Protein AF-A0A0D6LVG0-F1 (afdb_monomer_lite)

Secondary structure (DSSP, 8-state):
---PPP--PPTT------------EEE-GGGGTS-PPTT----SEEEEETTEEEEE-GGGHHHHSS------EEEEEEE--S-HHHHHHHHHTT-TT-EEEEE---SSTTS-SEEEEETTTTEEEEEETTTTEEEEEEE-SHHHHHHHHHHHHHHHHHHHSPPPGGGSPPGGGSPPHHHHHHHHHHHHH-GGGEEE-SS-TTEEEEEETTEEEEEETTSS-EEES-HHHHHHHHHHHHHHHTT--

Structure (mmCIF, N/CA/C/O backbone):
data_AF-A0A0D6LVG0-F1
#
_entry.id   AF-A0A0D6LVG0-F1
#
loop_
_atom_site.group_PDB
_atom_site.id
_atom_site.type_symbol
_atom_site.label_atom_id
_atom_site.label_alt_id
_atom_site.label_comp_id
_atom_site.label_asym_id
_atom_site.label_entity_id
_atom_site.label_seq_id
_atom_site.pdbx_PDB_ins_code
_atom_site.Cartn_x
_atom_site.Cartn_y
_atom_site.Cartn_z
_atom_site.occupancy
_atom_site.B_iso_or_equiv
_atom_site.auth_seq_id
_atom_site.auth_comp_id
_atom_site.auth_asym_id
_atom_site.auth_atom_id
_atom_site.pdbx_PDB_model_num
ATOM 1 N N . MET A 1 1 ? -52.208 -6.533 29.708 1.00 42.16 1 MET A N 1
ATOM 2 C CA . MET A 1 1 ? -52.572 -7.651 30.603 1.00 42.16 1 MET A CA 1
ATOM 3 C C . MET A 1 1 ? -51.274 -8.224 31.156 1.00 42.16 1 MET A C 1
ATOM 5 O O . MET A 1 1 ? -50.481 -8.727 30.375 1.00 42.16 1 MET A O 1
ATOM 9 N N . LEU A 1 2 ? -50.978 -8.024 32.442 1.00 52.28 2 LEU A N 1
ATOM 10 C CA . LEU A 1 2 ? -49.781 -8.588 33.082 1.00 52.28 2 LEU A CA 1
ATOM 11 C C . LEU A 1 2 ? -50.086 -10.045 33.456 1.00 52.28 2 LEU A C 1
ATOM 13 O O . LEU A 1 2 ? -51.016 -10.292 34.217 1.00 52.28 2 LEU A O 1
ATOM 17 N N . CYS A 1 3 ? -49.349 -10.998 32.885 1.00 76.31 3 CYS A N 1
ATOM 18 C CA . CYS A 1 3 ? -49.489 -12.420 33.198 1.00 76.31 3 CYS A CA 1
ATOM 19 C C . CYS A 1 3 ? -48.575 -12.761 34.379 1.00 76.31 3 CYS A C 1
ATOM 21 O O . CYS A 1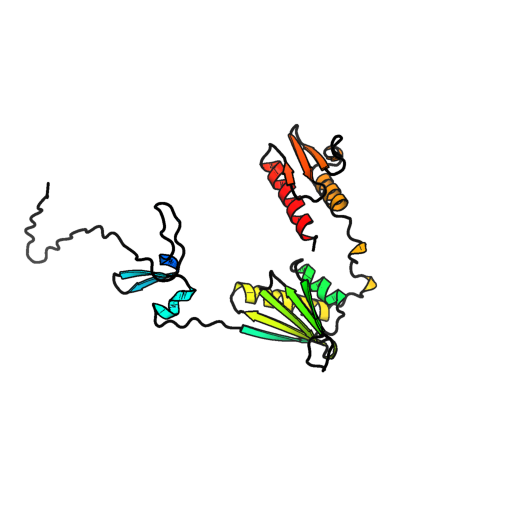 3 ? -47.354 -12.682 34.260 1.00 76.31 3 CYS A O 1
ATOM 23 N N . LEU A 1 4 ? -49.162 -13.115 35.520 1.00 86.56 4 LEU A N 1
ATOM 24 C CA . LEU A 1 4 ? -48.429 -13.541 36.709 1.00 86.56 4 LEU A CA 1
ATOM 25 C C . LEU A 1 4 ? -48.214 -15.063 36.647 1.00 86.56 4 LEU A C 1
ATOM 27 O O . LEU A 1 4 ? -49.183 -15.818 36.668 1.00 86.56 4 LEU A O 1
ATOM 31 N N . GLN A 1 5 ? -46.961 -15.519 36.571 1.00 85.69 5 GLN A N 1
ATOM 32 C CA . GLN A 1 5 ? -46.609 -16.942 36.675 1.00 85.69 5 GLN A CA 1
ATOM 33 C C . GLN A 1 5 ? -46.152 -17.267 38.101 1.00 85.69 5 GLN A C 1
ATOM 35 O O . GLN A 1 5 ? -45.140 -16.749 38.567 1.00 85.69 5 GLN A O 1
ATOM 40 N N . ILE A 1 6 ? -46.901 -18.129 38.794 1.00 89.81 6 ILE A N 1
ATOM 41 C CA . ILE A 1 6 ? -46.565 -18.630 40.134 1.00 89.81 6 ILE A CA 1
ATOM 42 C C . ILE A 1 6 ? -45.912 -20.011 39.987 1.00 89.81 6 ILE A C 1
ATOM 44 O O . ILE A 1 6 ? -46.474 -20.896 39.344 1.00 89.81 6 ILE A O 1
ATOM 48 N N . HIS A 1 7 ? -44.745 -20.206 40.605 1.00 89.25 7 HIS A N 1
ATOM 49 C CA . HIS A 1 7 ? -44.026 -21.484 40.647 1.00 89.25 7 HIS A CA 1
ATOM 50 C C . HIS A 1 7 ? -43.931 -21.992 42.096 1.00 89.25 7 HIS A C 1
ATOM 52 O O . HIS A 1 7 ? -43.619 -21.209 42.988 1.00 89.25 7 HIS A O 1
ATOM 58 N N . ASN A 1 8 ? -44.157 -23.292 42.328 1.00 91.44 8 ASN A N 1
ATOM 59 C CA . ASN A 1 8 ? -44.000 -23.945 43.640 1.00 91.44 8 ASN A CA 1
ATOM 60 C C . ASN A 1 8 ? -43.017 -25.136 43.551 1.00 91.44 8 ASN A C 1
ATOM 62 O O . ASN A 1 8 ? -43.457 -26.288 43.495 1.00 91.44 8 ASN A O 1
ATOM 66 N N . PRO A 1 9 ? -41.703 -24.869 43.431 1.00 93.44 9 PRO A N 1
ATOM 67 C CA . PRO A 1 9 ? -40.675 -25.907 43.342 1.00 93.44 9 PRO A CA 1
ATOM 68 C C . PRO A 1 9 ? -40.458 -26.608 44.690 1.00 93.44 9 PRO A C 1
ATOM 70 O O . PRO A 1 9 ? -40.544 -25.980 45.747 1.00 93.44 9 PRO A O 1
ATOM 73 N N . ARG A 1 10 ? -40.134 -27.905 44.669 1.00 92.62 10 ARG A N 1
ATOM 74 C CA . ARG A 1 10 ? -39.687 -28.624 45.873 1.00 92.62 10 ARG A CA 1
ATOM 75 C C . ARG A 1 10 ? -38.218 -28.303 46.162 1.00 92.62 10 ARG A C 1
ATOM 77 O O . ARG A 1 10 ? -37.518 -27.717 45.336 1.00 92.62 10 ARG A O 1
ATOM 84 N N . ASN A 1 11 ? -37.721 -28.708 47.333 1.00 87.25 11 ASN A N 1
ATOM 85 C CA . ASN A 1 11 ? -36.287 -28.621 47.615 1.00 87.25 11 ASN A CA 1
ATOM 86 C C . ASN A 1 11 ? -35.498 -29.303 46.491 1.00 87.25 11 ASN A C 1
ATOM 88 O O . ASN A 1 11 ? -35.849 -30.406 46.083 1.00 87.25 11 ASN A O 1
ATOM 92 N N . THR A 1 12 ? -34.436 -28.641 46.026 1.00 89.81 12 THR A N 1
ATOM 93 C CA . THR A 1 12 ? -33.568 -29.035 44.895 1.00 89.81 12 THR A CA 1
ATOM 94 C C . THR A 1 12 ? -34.172 -28.949 43.485 1.00 89.81 12 THR A C 1
ATOM 96 O O . THR A 1 12 ? -33.458 -29.208 42.517 1.00 89.81 12 THR A O 1
ATOM 99 N N . ASP A 1 13 ? -35.409 -28.466 43.327 1.00 91.81 13 ASP A N 1
ATOM 100 C CA . ASP A 1 13 ? -35.952 -28.151 42.001 1.00 91.81 13 ASP A CA 1
ATOM 101 C C . ASP A 1 13 ? -35.433 -26.793 41.500 1.00 91.81 13 ASP A C 1
ATOM 103 O O . ASP A 1 13 ? -35.585 -25.753 42.144 1.00 91.81 13 ASP A O 1
ATOM 107 N N . THR A 1 14 ? -34.832 -26.781 40.307 1.00 90.81 14 THR A N 1
ATOM 108 C CA . THR A 1 14 ? -34.329 -25.551 39.677 1.00 90.81 14 THR A CA 1
ATOM 109 C C . THR A 1 14 ? -35.425 -24.861 38.869 1.00 90.81 14 THR A C 1
ATOM 111 O O . THR A 1 14 ? -35.904 -25.405 37.875 1.00 90.81 14 THR A O 1
ATOM 114 N N . VAL A 1 15 ? -35.756 -23.615 39.215 1.00 92.19 15 VAL A N 1
ATOM 115 C CA . VAL A 1 15 ? -36.642 -22.766 38.402 1.00 92.19 15 VAL A CA 1
ATOM 116 C C . VAL A 1 15 ? -35.807 -21.963 37.406 1.00 92.19 15 VAL A C 1
ATOM 118 O O . VAL A 1 15 ? -34.997 -21.123 37.792 1.00 92.19 15 VAL A O 1
ATOM 121 N N . ARG A 1 16 ? -36.000 -22.214 36.106 1.00 87.44 16 ARG A N 1
ATOM 122 C CA . ARG A 1 16 ? -35.332 -21.474 35.024 1.00 87.44 16 ARG A CA 1
ATOM 123 C C . ARG A 1 16 ? -36.269 -20.415 34.459 1.00 87.44 16 ARG A C 1
ATOM 125 O O . ARG A 1 16 ? -37.227 -20.743 33.768 1.00 87.44 16 ARG A O 1
ATOM 132 N N . LEU A 1 17 ? -35.953 -19.151 34.712 1.00 88.38 17 LEU A N 1
ATOM 133 C CA . LEU A 1 17 ? -36.646 -18.010 34.119 1.00 88.38 17 LEU A CA 1
ATOM 134 C C . LEU A 1 17 ? -35.811 -17.479 32.951 1.00 88.38 17 LEU A C 1
ATOM 136 O O . LEU A 1 17 ? -34.647 -17.115 33.126 1.00 88.38 17 LEU A O 1
ATOM 140 N N . GLN A 1 18 ? -36.388 -17.466 31.750 1.00 81.56 18 GLN A N 1
ATOM 141 C CA . GLN A 1 18 ? -35.734 -16.916 30.565 1.00 81.56 18 GLN A CA 1
ATOM 142 C C . GLN A 1 18 ? -36.068 -15.435 30.428 1.00 81.56 18 GLN A C 1
ATOM 144 O O . GLN A 1 18 ? -37.222 -15.059 30.240 1.00 81.56 18 GLN A O 1
ATOM 149 N N . PHE A 1 19 ? -35.038 -14.598 30.465 1.00 81.88 19 PHE A N 1
ATOM 150 C CA . PHE A 1 19 ? -35.161 -13.177 30.177 1.00 81.88 19 PHE A CA 1
ATOM 151 C C . PHE A 1 19 ? -34.463 -12.885 28.855 1.00 81.88 19 PHE A C 1
ATOM 153 O O . PHE A 1 19 ? -33.248 -13.053 28.732 1.00 81.88 19 PHE A O 1
ATOM 160 N N . GLN A 1 20 ? -35.223 -12.430 27.859 1.00 76.81 20 GLN A N 1
ATOM 161 C CA . GLN A 1 20 ? -34.640 -11.881 26.640 1.00 76.81 20 GLN A CA 1
ATOM 162 C C . GLN A 1 20 ? -34.060 -10.499 26.955 1.00 76.81 20 GLN A C 1
ATOM 164 O O . GLN A 1 20 ? -34.745 -9.478 26.920 1.00 76.81 20 GLN A O 1
ATOM 169 N N . GLY A 1 21 ? -32.782 -10.472 27.327 1.00 76.06 21 GLY A N 1
ATOM 170 C CA . GLY A 1 21 ? -32.055 -9.230 27.551 1.00 76.06 21 GLY A CA 1
ATOM 171 C C . GLY A 1 21 ? -31.723 -8.555 26.225 1.00 76.06 21 GLY A C 1
ATOM 172 O O . GLY A 1 21 ? -30.852 -9.023 25.492 1.00 76.06 21 GLY A O 1
ATOM 173 N N . VAL A 1 22 ? -32.370 -7.428 25.927 1.00 80.69 22 VAL A N 1
ATOM 174 C CA . VAL A 1 22 ? -31.947 -6.563 24.817 1.00 80.69 22 VAL A CA 1
ATOM 175 C C . VAL A 1 22 ? -30.603 -5.934 25.189 1.00 80.69 22 VAL A C 1
ATOM 177 O O . VAL A 1 22 ? -30.510 -5.190 26.167 1.00 80.69 22 VAL A O 1
ATOM 180 N N . ARG A 1 23 ? -29.548 -6.213 24.414 1.00 83.19 23 ARG A N 1
ATOM 181 C CA . ARG A 1 23 ? -28.251 -5.544 24.589 1.00 83.19 23 ARG A CA 1
ATOM 182 C C . ARG A 1 23 ? -28.340 -4.141 24.001 1.00 83.19 23 ARG A C 1
ATOM 184 O O . ARG A 1 23 ? -28.580 -3.984 22.809 1.00 83.19 23 ARG A O 1
ATOM 191 N N . LYS A 1 24 ? -28.150 -3.125 24.841 1.00 88.31 24 LYS A N 1
ATOM 192 C CA . LYS A 1 24 ? -28.117 -1.716 24.430 1.00 88.31 24 LYS A CA 1
ATOM 193 C C . LYS A 1 24 ? -26.686 -1.205 24.524 1.00 88.31 24 LYS A C 1
ATOM 195 O O . LYS A 1 24 ? -26.050 -1.378 25.562 1.00 88.31 24 LYS A O 1
ATOM 200 N N . ALA A 1 25 ? -26.205 -0.569 23.460 1.00 89.62 25 ALA A N 1
ATOM 201 C CA . ALA A 1 25 ? -24.925 0.126 23.441 1.00 89.62 25 ALA A CA 1
ATOM 202 C C . ALA A 1 25 ? -25.142 1.637 23.318 1.00 89.62 25 ALA A C 1
ATOM 204 O O . ALA A 1 25 ? -26.051 2.079 22.619 1.00 89.62 25 ALA A O 1
ATOM 205 N N . LYS A 1 26 ? -24.325 2.423 24.022 1.00 89.75 26 LYS A N 1
ATOM 206 C CA . LYS A 1 26 ? -24.351 3.889 23.972 1.00 89.75 26 LYS A CA 1
ATOM 207 C C . LYS A 1 26 ? -23.244 4.386 23.055 1.00 89.75 26 LYS A C 1
ATOM 209 O O . LYS A 1 26 ? -22.084 4.066 23.284 1.00 89.75 26 LYS A O 1
ATOM 214 N N . VAL A 1 27 ? -23.589 5.179 22.052 1.00 90.19 27 VAL A N 1
ATOM 215 C CA . VAL A 1 27 ? -22.594 5.887 21.242 1.00 90.19 27 VAL A CA 1
ATOM 216 C C . VAL A 1 27 ? -22.095 7.087 22.046 1.00 90.19 27 VAL A C 1
ATOM 218 O O . VAL A 1 27 ? -22.913 7.826 22.594 1.00 90.19 27 VAL A O 1
ATOM 221 N N . VAL A 1 28 ? -20.779 7.255 22.172 1.00 89.00 28 VAL A N 1
ATOM 222 C CA . VAL A 1 28 ? -20.159 8.348 22.944 1.00 89.00 28 VAL A CA 1
ATOM 223 C C . VAL A 1 28 ? -18.987 8.972 22.175 1.00 89.00 28 VAL A C 1
ATOM 225 O O . VAL A 1 28 ? -18.497 8.395 21.205 1.00 89.00 28 VAL A O 1
ATOM 228 N N . GLY A 1 29 ? -18.551 10.161 22.598 1.00 87.44 29 GLY A N 1
ATOM 229 C CA . GLY A 1 29 ? -17.438 10.889 21.978 1.00 87.44 29 GLY A CA 1
ATOM 230 C C . GLY A 1 29 ? -17.816 11.555 20.654 1.00 87.44 29 GLY A C 1
ATOM 231 O O . GLY A 1 29 ? -18.961 11.962 20.448 1.00 87.44 29 GLY A O 1
ATOM 232 N N . SER A 1 30 ? -16.850 11.638 19.746 1.00 87.12 30 SER A N 1
ATOM 233 C CA . SER A 1 30 ? -16.965 12.244 18.415 1.00 87.12 30 SER A CA 1
ATOM 234 C C . SER A 1 30 ? -18.096 11.627 17.591 1.00 87.12 30 SER A C 1
ATOM 236 O O . SER A 1 30 ? -18.823 12.321 16.881 1.00 87.12 30 SER A O 1
ATOM 238 N N . LEU A 1 31 ? -18.300 10.316 17.749 1.00 85.31 31 LEU A N 1
ATOM 239 C CA . LEU A 1 31 ? -19.328 9.550 17.047 1.00 85.31 31 LEU A CA 1
ATOM 240 C C . LEU A 1 31 ? -20.760 9.935 17.468 1.00 85.31 31 LEU A C 1
ATOM 242 O O . LEU A 1 31 ? -21.710 9.669 16.736 1.00 85.31 31 LEU A O 1
ATOM 246 N N . ALA A 1 32 ? -20.918 10.566 18.638 1.00 84.88 32 ALA A N 1
ATOM 247 C CA . ALA A 1 32 ? -22.201 11.036 19.159 1.00 84.88 32 ALA A CA 1
ATOM 248 C C . ALA A 1 32 ? -22.538 12.482 18.747 1.00 84.88 32 ALA A C 1
ATOM 250 O O . ALA A 1 32 ? -23.652 12.935 19.005 1.00 84.88 32 ALA A O 1
ATOM 251 N N . ILE A 1 33 ? -21.605 13.208 18.111 1.00 84.38 33 ILE A N 1
ATOM 252 C CA . ILE A 1 33 ? -21.822 14.594 17.657 1.00 84.38 33 ILE A CA 1
ATOM 253 C C . ILE A 1 33 ? -22.856 14.632 16.526 1.00 84.38 33 ILE A C 1
ATOM 255 O O . ILE A 1 33 ? -23.704 15.524 16.476 1.00 84.38 33 ILE A O 1
ATOM 259 N N . LYS A 1 34 ? -22.812 13.649 15.621 1.00 80.19 34 LYS A N 1
ATOM 260 C CA . LYS A 1 34 ? -23.813 13.497 14.566 1.00 80.19 34 LYS A CA 1
ATOM 261 C C . LYS A 1 34 ? -25.020 12.742 15.121 1.00 80.19 34 LYS A C 1
ATOM 263 O O . LYS A 1 34 ? -24.894 11.606 15.574 1.00 80.19 34 LYS A O 1
ATOM 268 N N . SER A 1 35 ? -26.203 13.348 15.049 1.00 79.00 35 SER A N 1
ATOM 269 C CA . SER A 1 35 ? -27.448 12.638 15.341 1.00 79.00 35 SER A CA 1
ATOM 270 C C . SER A 1 35 ? -27.736 11.630 14.225 1.00 79.00 35 SER A C 1
ATOM 272 O O . SER A 1 35 ? -28.033 11.996 13.088 1.00 79.00 35 SER A O 1
ATOM 274 N N . ASN A 1 36 ? -27.611 10.343 14.546 1.00 79.25 36 ASN A N 1
ATOM 275 C CA . ASN A 1 36 ? -27.883 9.258 13.605 1.00 79.25 36 ASN A CA 1
ATOM 276 C C . ASN A 1 36 ? -29.390 8.975 13.540 1.00 79.25 36 ASN A C 1
ATOM 278 O O . ASN A 1 36 ? -30.081 8.968 14.565 1.00 79.25 36 ASN A O 1
ATOM 282 N N . LYS A 1 37 ? -29.901 8.743 12.332 1.00 85.69 37 LYS A N 1
ATOM 283 C CA . LYS A 1 37 ? -31.288 8.345 12.076 1.00 85.69 37 LYS A CA 1
ATOM 284 C C . LYS A 1 37 ? -31.413 6.823 12.063 1.00 85.69 37 LYS A C 1
ATOM 286 O O . LYS A 1 37 ? -30.436 6.086 11.949 1.00 85.69 37 LYS A O 1
ATOM 291 N N . ILE A 1 38 ? -32.647 6.341 12.181 1.00 82.19 38 ILE A N 1
ATOM 292 C CA . ILE A 1 38 ? -32.947 4.913 12.039 1.00 82.19 38 ILE A CA 1
ATOM 293 C C . ILE A 1 38 ? -32.569 4.487 10.614 1.00 82.19 38 ILE A C 1
ATOM 295 O O . ILE A 1 38 ? -33.090 5.048 9.654 1.00 82.19 38 ILE A O 1
ATOM 299 N N . GLY A 1 39 ? -31.669 3.509 10.501 1.00 85.25 39 GLY A N 1
ATOM 300 C CA . GLY A 1 39 ? -31.123 3.027 9.227 1.00 85.25 39 GLY A CA 1
ATOM 301 C C . GLY A 1 39 ? -29.678 3.454 8.958 1.00 85.25 39 GLY A C 1
ATOM 302 O O . GLY A 1 39 ? -29.033 2.853 8.103 1.00 85.25 39 GLY A O 1
ATOM 303 N N . ASP A 1 40 ? -29.140 4.418 9.711 1.00 85.62 40 ASP A N 1
ATOM 304 C CA . ASP A 1 40 ? -27.740 4.819 9.572 1.00 85.62 40 ASP A CA 1
ATOM 305 C C . ASP A 1 40 ? -26.806 3.735 10.136 1.00 85.62 40 ASP A C 1
ATOM 307 O O . ASP A 1 40 ? -26.992 3.234 11.250 1.00 85.62 40 ASP A O 1
ATOM 311 N N . VAL A 1 41 ? -25.771 3.385 9.371 1.00 86.38 41 VAL A N 1
ATOM 312 C CA . VAL A 1 41 ? -24.731 2.449 9.813 1.00 86.38 41 VAL A CA 1
ATOM 313 C C . VAL A 1 41 ? -23.770 3.177 10.747 1.00 86.38 41 VAL A C 1
ATOM 315 O O . VAL A 1 41 ? -23.169 4.184 10.377 1.00 86.38 41 VAL A O 1
ATOM 318 N N . VAL A 1 42 ? -23.600 2.645 11.957 1.00 87.31 42 VAL A N 1
ATOM 319 C CA . VAL A 1 42 ? -22.646 3.158 12.945 1.00 87.31 42 VAL A CA 1
ATOM 320 C C . VAL A 1 42 ? -21.445 2.220 13.006 1.00 87.31 42 VAL A C 1
ATOM 322 O O . VAL A 1 42 ? -21.578 1.061 13.392 1.00 87.31 42 VAL A O 1
ATOM 325 N N . SER A 1 43 ? -20.268 2.729 12.647 1.00 89.12 43 SER A N 1
ATOM 326 C CA . SER A 1 43 ? -18.991 2.013 12.721 1.00 89.12 43 SER A CA 1
ATOM 327 C C . SER A 1 43 ? -18.116 2.595 13.828 1.00 89.12 43 SER A C 1
ATOM 329 O O . SER A 1 43 ? -17.923 3.807 13.885 1.00 89.12 43 SER A O 1
ATOM 331 N N . GLY A 1 44 ? -17.559 1.744 14.685 1.00 90.56 44 GLY A N 1
ATOM 332 C CA . GLY A 1 44 ? -16.672 2.166 15.765 1.00 90.56 44 GLY A CA 1
ATOM 333 C C . GLY A 1 44 ? -16.172 0.985 16.590 1.00 90.56 44 GLY A C 1
ATOM 334 O O . GLY A 1 44 ? -16.468 -0.172 16.290 1.00 90.56 44 GLY A O 1
ATOM 335 N N . ILE A 1 45 ? -15.426 1.283 17.649 1.00 90.81 45 ILE A N 1
ATOM 336 C CA . ILE A 1 45 ? -14.922 0.285 18.593 1.00 90.81 45 ILE A CA 1
ATOM 337 C C . ILE A 1 45 ? -15.970 0.072 19.688 1.00 90.81 45 ILE A C 1
ATOM 339 O O . ILE A 1 45 ? -16.405 1.021 20.339 1.00 90.81 45 ILE A O 1
ATOM 343 N N . LEU A 1 46 ? -16.373 -1.183 19.906 1.00 92.75 46 LEU A N 1
ATOM 344 C CA . LEU A 1 46 ? -17.293 -1.562 20.977 1.00 92.75 46 LEU A CA 1
ATOM 345 C C . LEU A 1 46 ? -16.518 -1.869 22.263 1.00 92.75 46 LEU A C 1
ATOM 347 O O . LEU A 1 46 ? -15.842 -2.890 22.368 1.00 92.75 46 LEU A O 1
ATOM 351 N N . ILE A 1 47 ? -16.686 -1.028 23.274 1.00 91.06 47 ILE A N 1
ATOM 352 C CA . ILE A 1 47 ? -16.140 -1.224 24.614 1.00 91.06 47 ILE A CA 1
ATOM 353 C C . ILE A 1 47 ? -17.217 -1.858 25.496 1.00 91.06 47 ILE A C 1
ATOM 355 O O . ILE A 1 47 ? -18.307 -1.307 25.677 1.00 91.06 47 ILE A O 1
ATOM 359 N N . LYS A 1 48 ? -16.906 -3.012 26.092 1.00 91.38 48 LYS A N 1
ATOM 360 C CA . LYS A 1 48 ? -17.759 -3.674 27.086 1.00 91.38 48 LYS A CA 1
ATOM 361 C C . LYS A 1 48 ? -17.165 -3.501 28.480 1.00 91.38 48 LYS A C 1
ATOM 363 O O . LYS A 1 48 ? -16.116 -4.060 28.783 1.00 91.38 48 LYS A O 1
ATOM 368 N N . ARG A 1 49 ? -17.886 -2.802 29.356 1.00 86.50 49 ARG A N 1
ATOM 369 C CA . ARG A 1 49 ? -17.596 -2.713 30.794 1.00 86.50 49 ARG A CA 1
ATOM 370 C C . ARG A 1 49 ? -18.727 -3.384 31.563 1.00 86.50 49 ARG A C 1
ATOM 372 O O . ARG A 1 49 ? -19.791 -2.797 31.761 1.00 86.50 49 ARG A O 1
ATOM 379 N N . ASN A 1 50 ? -18.510 -4.632 31.973 1.00 87.62 50 ASN A N 1
ATOM 380 C CA . ASN A 1 50 ? -19.527 -5.488 32.594 1.00 87.62 50 ASN A CA 1
ATOM 381 C C . ASN A 1 50 ? -20.761 -5.665 31.687 1.00 87.62 50 ASN A C 1
ATOM 383 O O . ASN A 1 50 ? -20.682 -6.330 30.653 1.00 87.62 50 ASN A O 1
ATOM 387 N N . PHE A 1 51 ? -21.890 -5.059 32.059 1.00 85.12 51 PHE A N 1
ATOM 388 C CA . PHE A 1 51 ? -23.144 -5.078 31.300 1.00 85.12 51 PHE A CA 1
ATOM 389 C C . PHE A 1 51 ? -23.373 -3.806 30.468 1.00 85.12 51 PHE A C 1
ATOM 391 O O . PHE A 1 51 ? -24.341 -3.745 29.712 1.00 85.12 51 PHE A O 1
ATOM 398 N N . ASN A 1 52 ? -22.491 -2.807 30.582 1.00 87.06 52 ASN A N 1
ATOM 399 C CA . ASN A 1 52 ? -22.558 -1.576 29.803 1.00 87.06 52 ASN A CA 1
ATOM 400 C C . ASN A 1 52 ? -21.737 -1.711 28.522 1.00 87.06 52 ASN A C 1
ATOM 402 O O . ASN A 1 52 ? -20.550 -2.040 28.561 1.00 87.06 52 ASN A O 1
ATOM 406 N N . TYR A 1 53 ? -22.375 -1.406 27.399 1.00 92.00 53 TYR A N 1
ATOM 407 C CA . TYR A 1 53 ? -21.748 -1.374 26.086 1.00 92.00 53 TYR A CA 1
ATOM 408 C C . TYR A 1 53 ? -21.658 0.074 25.614 1.00 92.00 53 TYR A C 1
ATOM 410 O O . TYR A 1 53 ? -22.638 0.821 25.698 1.00 92.00 53 TYR A O 1
ATOM 418 N N . GLN A 1 54 ? -20.492 0.475 25.127 1.00 91.62 54 GLN A N 1
ATOM 419 C CA . GLN A 1 54 ? -20.241 1.802 24.574 1.00 91.62 54 GLN A CA 1
ATOM 420 C C . GLN A 1 54 ? -19.593 1.658 23.201 1.00 91.62 54 GLN A C 1
ATOM 422 O O . GLN A 1 54 ? -18.724 0.812 23.031 1.00 91.62 54 GLN A O 1
ATOM 427 N N . ILE A 1 55 ? -20.023 2.452 22.228 1.00 91.88 55 ILE A N 1
ATOM 428 C CA . ILE A 1 55 ? -19.408 2.523 20.900 1.00 91.88 55 ILE A CA 1
ATOM 429 C C . ILE A 1 55 ? -18.683 3.860 20.812 1.00 91.88 55 ILE A C 1
ATOM 431 O O . ILE A 1 55 ? -19.297 4.903 21.047 1.00 91.88 55 ILE A O 1
ATOM 435 N N . VAL A 1 56 ? -17.394 3.812 20.491 1.00 91.81 56 VAL A N 1
ATOM 436 C CA . VAL A 1 56 ? -16.517 4.984 20.381 1.00 91.81 56 VAL A CA 1
ATOM 437 C C . VAL A 1 56 ? -15.847 5.045 19.019 1.00 91.81 56 VAL A C 1
ATOM 439 O O . VAL A 1 56 ? -15.663 4.021 18.356 1.00 91.81 56 VAL A O 1
ATOM 442 N N . ASP A 1 57 ? -15.445 6.246 18.618 1.00 90.50 57 ASP A N 1
ATOM 443 C CA . ASP A 1 57 ? -14.504 6.417 17.516 1.00 90.50 57 ASP A CA 1
ATOM 444 C C . ASP A 1 57 ? -13.101 5.933 17.948 1.00 90.50 57 ASP A C 1
ATOM 446 O O . ASP A 1 57 ? -12.726 6.149 19.107 1.00 90.50 57 ASP A O 1
ATOM 450 N N . PRO A 1 58 ? -12.301 5.304 17.064 1.00 87.25 58 PRO A N 1
ATOM 451 C CA . PRO A 1 58 ? -10.927 4.906 17.377 1.00 87.25 58 PRO A CA 1
ATOM 452 C C . PRO A 1 58 ? -10.053 6.024 17.960 1.00 87.25 58 PRO A C 1
ATOM 454 O O . PRO A 1 58 ? -9.173 5.745 18.771 1.00 87.25 58 PRO A O 1
ATOM 457 N N . LYS A 1 59 ? -10.304 7.287 17.590 1.00 86.62 59 LYS A N 1
ATOM 458 C CA . LYS A 1 59 ? -9.550 8.447 18.091 1.00 86.62 59 LYS A CA 1
ATOM 459 C C . LYS A 1 59 ? -9.816 8.749 19.566 1.00 86.62 59 LYS A C 1
ATOM 461 O O . LYS A 1 59 ? -8.927 9.253 20.245 1.00 86.62 59 LYS A O 1
ATOM 466 N N . ASP A 1 60 ? -11.005 8.411 20.062 1.00 87.62 60 ASP A N 1
ATOM 467 C CA . ASP A 1 60 ? -11.436 8.707 21.433 1.00 87.62 60 ASP A CA 1
ATOM 468 C C . ASP A 1 60 ? -11.166 7.544 22.402 1.00 87.62 60 ASP A C 1
ATOM 470 O O . ASP A 1 60 ? -11.523 7.608 23.581 1.00 87.62 60 ASP A O 1
ATOM 474 N N . LEU A 1 61 ? -10.539 6.460 21.932 1.00 85.94 61 LEU A N 1
ATOM 475 C CA . LEU A 1 61 ? -10.319 5.250 22.726 1.00 85.94 61 LEU A CA 1
ATOM 476 C C . LEU A 1 61 ? -9.552 5.539 24.027 1.00 85.94 61 LEU A C 1
ATOM 478 O O . LEU A 1 61 ? -9.917 5.011 25.077 1.00 85.94 61 LEU A O 1
ATOM 482 N N . THR A 1 62 ? -8.553 6.421 23.972 1.00 85.25 62 THR A N 1
ATOM 483 C CA . THR A 1 62 ? -7.723 6.842 25.116 1.00 85.25 62 THR A CA 1
ATOM 484 C C . THR A 1 62 ? -8.483 7.680 26.147 1.00 85.25 62 THR A C 1
ATOM 486 O O . THR A 1 62 ? -8.064 7.772 27.295 1.00 85.25 62 THR A O 1
ATOM 489 N N . VAL A 1 63 ? -9.603 8.301 25.760 1.00 86.69 63 VAL A N 1
ATOM 490 C CA . VAL A 1 63 ? -10.446 9.109 26.659 1.00 86.69 63 VAL A CA 1
ATOM 491 C C . VAL A 1 63 ? -11.395 8.213 27.450 1.00 86.69 63 VAL A C 1
ATOM 493 O O . VAL A 1 63 ? -11.680 8.463 28.621 1.00 86.69 63 VAL A O 1
ATOM 496 N N . PHE A 1 64 ? -11.906 7.160 26.808 1.00 83.88 64 PHE A N 1
ATOM 497 C CA . PHE A 1 64 ? -12.910 6.273 27.396 1.00 83.88 64 PHE A CA 1
ATOM 498 C C . PHE A 1 64 ? -12.329 4.985 27.979 1.00 83.88 64 PHE A C 1
ATOM 500 O O . PHE A 1 64 ? -13.050 4.281 28.687 1.00 83.88 64 PHE A O 1
ATOM 507 N N . THR A 1 65 ? -11.059 4.669 27.726 1.00 85.62 65 THR A N 1
ATOM 508 C CA . THR A 1 65 ? -10.359 3.487 28.246 1.00 85.62 65 THR A CA 1
ATOM 509 C C . THR A 1 65 ? -8.947 3.843 28.691 1.00 85.62 65 THR A C 1
ATOM 511 O O . THR A 1 65 ? -8.362 4.785 28.176 1.00 85.62 65 THR A O 1
ATOM 514 N N . ASP A 1 66 ? -8.374 3.037 29.584 1.00 84.75 66 ASP A N 1
ATOM 515 C CA . ASP A 1 66 ? -6.968 3.172 29.996 1.00 84.75 66 ASP A CA 1
ATOM 516 C C . ASP A 1 66 ? -5.992 2.616 28.936 1.00 84.75 66 ASP A C 1
ATOM 518 O O . ASP A 1 66 ? -4.805 2.432 29.205 1.00 84.75 66 ASP A O 1
ATOM 522 N N . LEU A 1 67 ? -6.487 2.298 27.732 1.00 81.88 67 LEU A N 1
ATOM 523 C CA . LEU A 1 67 ? -5.663 1.831 26.625 1.00 81.88 67 LEU A CA 1
ATOM 524 C C . LEU A 1 67 ? -4.971 3.027 25.979 1.00 81.88 67 LEU A C 1
ATOM 526 O O . LEU A 1 67 ? -5.622 3.964 25.516 1.00 81.88 67 LEU A O 1
ATOM 530 N N . SER A 1 68 ? -3.648 2.967 25.891 1.00 75.25 68 SER A N 1
ATOM 531 C CA . SER A 1 68 ? -2.872 3.875 25.060 1.00 75.25 68 SER A CA 1
ATOM 532 C C . SER A 1 68 ? -2.905 3.407 23.603 1.00 75.25 68 SER A C 1
ATOM 534 O O . SER A 1 68 ? -2.713 2.230 23.303 1.00 75.25 68 SER A O 1
ATOM 536 N N . SER A 1 69 ? -3.148 4.337 22.676 1.00 73.81 69 SER A N 1
ATOM 537 C CA . SER A 1 69 ? -2.955 4.082 21.247 1.00 73.81 69 SER A CA 1
ATOM 538 C C . SER A 1 69 ? -1.484 4.309 20.916 1.00 73.81 69 SER A C 1
ATOM 540 O O . SER A 1 69 ? -1.025 5.451 20.923 1.00 73.81 69 SER A O 1
ATOM 542 N N . SER A 1 70 ? -0.743 3.246 20.621 1.00 81.38 70 SER A N 1
ATOM 543 C CA . SER A 1 70 ? 0.609 3.342 20.074 1.00 81.38 70 SER A CA 1
ATOM 544 C C . SER A 1 70 ? 0.571 3.278 18.549 1.00 81.38 70 SER A C 1
ATOM 546 O O . SER A 1 70 ? -0.241 2.569 17.959 1.00 81.38 70 SER A O 1
ATOM 548 N N . ARG A 1 71 ? 1.458 4.037 17.907 1.00 85.62 71 ARG A N 1
ATOM 549 C CA . ARG A 1 71 ? 1.795 3.881 16.491 1.00 85.62 71 ARG A CA 1
ATOM 550 C C . ARG A 1 71 ? 3.258 3.501 16.425 1.00 85.62 71 ARG A C 1
ATOM 552 O O . ARG A 1 71 ? 4.081 4.148 17.072 1.00 85.62 71 ARG A O 1
ATOM 559 N N . LEU A 1 72 ? 3.566 2.437 15.701 1.00 93.50 72 LEU A N 1
ATOM 560 C CA . LEU A 1 72 ? 4.934 1.991 15.499 1.00 93.50 72 LEU A CA 1
ATOM 561 C C . LEU A 1 72 ? 5.375 2.476 14.123 1.00 93.50 72 LEU A C 1
ATOM 563 O O . LEU A 1 72 ? 4.812 2.050 13.129 1.00 93.50 72 LEU A O 1
ATOM 567 N N . SER A 1 73 ? 6.355 3.369 14.056 1.00 95.44 73 SER A N 1
ATOM 568 C CA . SER A 1 73 ? 7.026 3.711 12.799 1.00 95.44 73 SER A CA 1
ATOM 569 C C . SER A 1 73 ? 8.289 2.874 12.659 1.00 95.44 73 SER A C 1
ATOM 571 O O . SER A 1 73 ? 9.047 2.742 13.625 1.00 95.44 73 SER A O 1
ATOM 573 N N . GLN A 1 74 ? 8.540 2.347 11.471 1.00 97.00 74 GLN A N 1
ATOM 574 C CA . GLN A 1 74 ? 9.748 1.601 11.154 1.00 97.00 74 GLN A CA 1
ATOM 575 C C . GLN A 1 74 ? 10.534 2.317 10.067 1.00 97.00 74 GLN A C 1
ATOM 577 O O . GLN A 1 74 ? 9.976 2.945 9.170 1.00 97.00 74 GLN A O 1
ATOM 582 N N . ARG A 1 75 ? 11.859 2.224 10.183 1.00 96.94 75 ARG A N 1
ATOM 583 C CA . ARG A 1 75 ? 12.800 2.777 9.222 1.00 96.94 75 ARG A CA 1
ATOM 584 C C . ARG A 1 75 ? 13.856 1.739 8.900 1.00 96.94 75 ARG A C 1
ATOM 586 O O . ARG A 1 75 ? 14.472 1.190 9.813 1.00 96.94 75 ARG A O 1
ATOM 593 N N . GLN A 1 76 ? 14.094 1.514 7.616 1.00 97.00 76 GLN A N 1
ATOM 594 C CA . GLN A 1 76 ? 15.074 0.547 7.144 1.00 97.00 76 GLN A CA 1
ATOM 595 C C . GLN A 1 76 ? 15.943 1.154 6.052 1.00 97.00 76 GLN A C 1
ATOM 597 O O . GLN A 1 76 ? 15.439 1.688 5.070 1.00 97.00 76 GLN A O 1
ATOM 602 N N . SER A 1 77 ? 17.257 1.035 6.217 1.00 96.56 77 SER A N 1
ATOM 603 C CA . SER A 1 77 ? 18.234 1.462 5.220 1.00 96.56 77 SER A CA 1
ATOM 604 C C . SER A 1 77 ? 18.756 0.253 4.455 1.00 96.56 77 SER A C 1
ATOM 606 O O . SER A 1 77 ? 19.159 -0.741 5.060 1.00 96.56 77 SER A O 1
ATOM 608 N N . VAL A 1 78 ? 18.787 0.350 3.131 1.00 97.12 78 VAL A N 1
ATOM 609 C CA . VAL A 1 78 ? 19.313 -0.671 2.226 1.00 97.12 78 VAL A CA 1
ATOM 610 C C . VAL A 1 78 ? 20.277 -0.027 1.236 1.00 97.12 78 VAL A C 1
ATOM 612 O O . VAL A 1 78 ? 20.059 1.088 0.764 1.00 97.12 78 VAL A O 1
ATOM 615 N N . TYR A 1 79 ? 21.373 -0.719 0.941 1.00 96.88 79 TYR A N 1
ATOM 616 C CA . TYR A 1 79 ? 22.327 -0.269 -0.064 1.00 96.88 79 TYR A CA 1
ATOM 617 C C . TYR A 1 79 ? 21.741 -0.432 -1.471 1.00 96.88 79 TYR A C 1
ATOM 619 O O . TYR A 1 79 ? 21.233 -1.500 -1.814 1.00 96.88 79 TYR A O 1
ATOM 627 N N . TYR A 1 80 ? 21.841 0.617 -2.282 1.00 96.81 80 TYR A N 1
ATOM 628 C CA . TYR A 1 80 ? 21.418 0.639 -3.675 1.00 96.81 80 TYR A CA 1
ATOM 629 C C . TYR A 1 80 ? 22.328 1.566 -4.488 1.00 96.81 80 TYR A C 1
ATOM 631 O O . TYR A 1 80 ? 22.306 2.789 -4.324 1.00 96.81 80 TYR A O 1
ATOM 639 N N . SER A 1 81 ? 23.123 0.967 -5.374 1.00 94.88 81 SER A N 1
ATOM 640 C CA . SER A 1 81 ? 24.077 1.640 -6.264 1.00 94.88 81 SER A CA 1
ATOM 641 C C . SER A 1 81 ? 23.594 1.736 -7.712 1.00 94.88 81 SER A C 1
ATOM 643 O O . SER A 1 81 ? 24.341 2.192 -8.5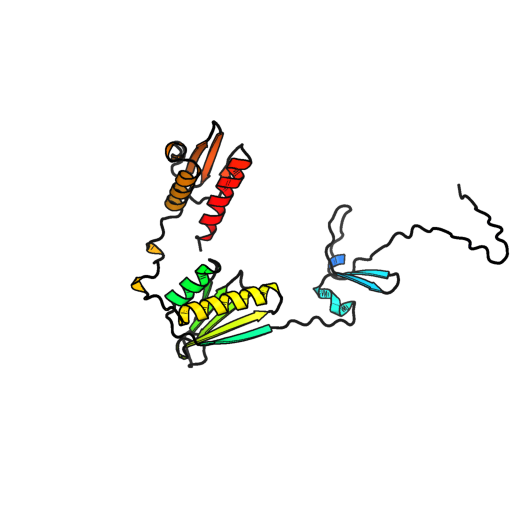77 1.00 94.88 81 SER A O 1
ATOM 645 N N . GLY A 1 82 ? 22.388 1.241 -8.004 1.00 93.56 82 GLY A N 1
ATOM 646 C CA . GLY A 1 82 ? 21.774 1.375 -9.320 1.00 93.56 82 GLY A CA 1
ATOM 647 C C . GLY A 1 82 ? 21.358 2.817 -9.614 1.00 93.56 82 GLY A C 1
ATOM 648 O O . GLY A 1 82 ? 21.411 3.701 -8.758 1.00 93.56 82 GLY A O 1
ATOM 649 N N . SER A 1 83 ? 20.936 3.070 -10.849 1.00 93.19 83 SER A N 1
ATOM 650 C CA . SER A 1 83 ? 20.519 4.407 -11.256 1.00 93.19 83 SER A CA 1
ATOM 651 C C . SER A 1 83 ? 19.073 4.724 -10.871 1.00 93.19 83 SER A C 1
ATOM 653 O O . SER A 1 83 ? 18.286 3.834 -10.528 1.00 93.19 83 SER A O 1
ATOM 655 N N . LEU A 1 84 ? 18.713 6.009 -10.942 1.00 91.44 84 LEU A N 1
ATOM 656 C CA . LEU A 1 84 ? 17.356 6.465 -10.646 1.00 91.44 84 LEU A CA 1
ATOM 657 C C . LEU A 1 84 ? 16.300 5.828 -11.557 1.00 91.44 84 LEU A C 1
ATOM 659 O O . LEU A 1 84 ? 15.297 5.343 -11.032 1.00 91.44 84 LEU A O 1
ATOM 663 N N . PRO A 1 85 ? 16.496 5.789 -12.894 1.00 91.56 85 PRO A N 1
ATOM 664 C CA . PRO A 1 85 ? 15.496 5.214 -13.785 1.00 91.56 85 PRO A CA 1
ATOM 665 C C . PRO A 1 85 ? 15.264 3.729 -13.505 1.00 91.56 85 PRO A C 1
ATOM 667 O O . PRO A 1 85 ? 14.129 3.269 -13.563 1.00 91.56 85 PRO A O 1
ATOM 670 N N . LEU A 1 86 ? 16.319 2.987 -13.147 1.00 93.00 86 LEU A N 1
ATOM 671 C CA . LEU A 1 86 ? 16.206 1.578 -12.775 1.00 93.00 86 LEU A CA 1
ATOM 672 C C . LEU A 1 86 ? 15.420 1.395 -11.470 1.00 93.00 86 LEU A C 1
ATOM 674 O O . LEU A 1 86 ? 14.607 0.474 -11.375 1.00 93.00 86 LEU A O 1
ATOM 678 N N . LEU A 1 87 ? 15.636 2.274 -10.487 1.00 92.81 87 LEU A N 1
ATOM 679 C CA . LEU A 1 87 ? 14.912 2.245 -9.217 1.00 92.81 87 LEU A CA 1
ATOM 680 C C . LEU A 1 87 ? 13.422 2.484 -9.452 1.00 92.81 87 LEU A C 1
ATOM 682 O O . LEU A 1 87 ? 12.601 1.664 -9.056 1.00 92.81 87 LEU A O 1
ATOM 686 N N . LEU A 1 88 ? 13.088 3.569 -10.155 1.00 90.19 88 LEU A N 1
ATOM 687 C CA . LEU A 1 88 ? 11.712 3.916 -10.507 1.00 90.19 88 LEU A CA 1
ATOM 688 C C . LEU A 1 88 ? 11.031 2.803 -11.301 1.00 90.19 88 LEU A C 1
ATOM 690 O O . LEU A 1 88 ? 9.931 2.387 -10.949 1.00 90.19 88 LEU A O 1
ATOM 694 N N . TYR A 1 89 ? 11.709 2.273 -12.321 1.00 90.38 89 TYR A N 1
ATOM 695 C CA . TYR A 1 89 ? 11.203 1.150 -13.100 1.00 90.38 89 TYR A CA 1
ATOM 696 C C . TYR A 1 89 ? 10.878 -0.050 -12.206 1.00 90.38 89 TYR A C 1
ATOM 698 O O . TYR A 1 89 ? 9.788 -0.606 -12.305 1.00 90.38 89 TYR A O 1
ATOM 706 N N . SER A 1 90 ? 11.795 -0.416 -11.309 1.00 92.44 90 SER A N 1
ATOM 707 C CA . SER A 1 90 ? 11.641 -1.575 -10.424 1.00 92.44 90 SER A CA 1
ATOM 708 C C . SER A 1 90 ? 10.520 -1.391 -9.400 1.00 92.44 90 SER A C 1
ATOM 710 O O . SER A 1 90 ? 9.819 -2.350 -9.094 1.00 92.44 90 SER A O 1
ATOM 712 N N . LEU A 1 91 ? 10.314 -0.170 -8.897 1.00 92.44 91 LEU A N 1
ATOM 713 C CA . LEU A 1 91 ? 9.197 0.149 -8.005 1.00 92.44 91 LEU A CA 1
ATOM 714 C C . LEU A 1 91 ? 7.854 0.085 -8.742 1.00 92.44 91 LEU A C 1
ATOM 716 O O . LEU A 1 91 ? 6.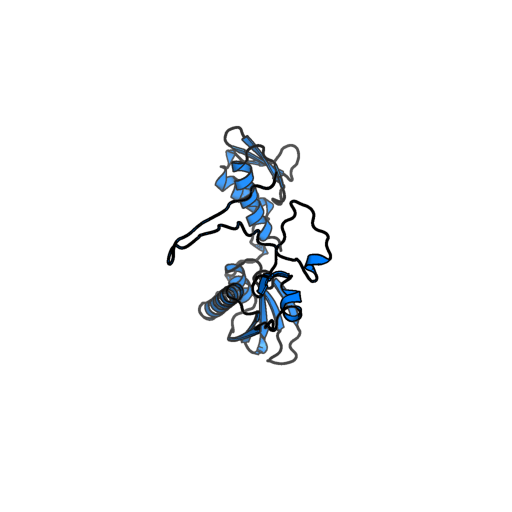918 -0.530 -8.234 1.00 92.44 91 LEU A O 1
ATOM 720 N N . ASN A 1 92 ? 7.786 0.625 -9.962 1.00 88.81 92 ASN A N 1
ATOM 721 C CA . ASN A 1 92 ? 6.570 0.594 -10.781 1.00 88.81 92 ASN A CA 1
ATOM 722 C C . ASN A 1 92 ? 6.195 -0.816 -11.266 1.00 88.81 92 ASN A C 1
ATOM 724 O O . ASN A 1 92 ? 5.041 -1.052 -11.612 1.00 88.81 92 ASN A O 1
ATOM 728 N N . GLN A 1 93 ? 7.120 -1.786 -11.229 1.00 86.62 93 GLN A N 1
ATOM 729 C CA . GLN A 1 93 ? 6.766 -3.198 -11.435 1.00 86.62 93 GLN A CA 1
ATOM 730 C C . GLN A 1 93 ? 5.909 -3.776 -10.296 1.00 86.62 93 GLN A C 1
ATOM 732 O O . GLN A 1 93 ? 5.188 -4.747 -10.520 1.00 86.62 93 GLN A O 1
ATOM 737 N N . LEU A 1 94 ? 5.991 -3.227 -9.076 1.00 87.06 94 LEU A N 1
ATOM 738 C CA . LEU A 1 94 ? 5.176 -3.681 -7.943 1.00 87.06 94 LEU A CA 1
ATOM 739 C C . LEU A 1 94 ? 3.772 -3.087 -8.004 1.00 87.06 94 LEU A C 1
ATOM 741 O O . LEU A 1 94 ? 2.771 -3.791 -7.880 1.00 87.06 94 LEU A O 1
ATOM 745 N N . ASN A 1 95 ? 3.728 -1.768 -8.147 1.00 80.25 95 ASN A N 1
ATOM 746 C CA . ASN A 1 95 ? 2.525 -0.976 -8.265 1.00 80.25 95 ASN A CA 1
ATOM 747 C C . ASN A 1 95 ? 2.906 0.287 -9.029 1.00 80.25 95 ASN A C 1
ATOM 749 O O . ASN A 1 95 ? 3.897 0.929 -8.686 1.00 80.25 95 ASN A O 1
ATOM 753 N N . ASP A 1 96 ? 2.133 0.634 -10.051 1.00 77.44 96 ASP A N 1
ATOM 754 C CA . ASP A 1 96 ? 2.399 1.774 -10.938 1.00 77.44 96 ASP A CA 1
ATOM 755 C C . ASP A 1 96 ? 2.020 3.112 -10.272 1.00 77.44 96 ASP A C 1
ATOM 757 O O . ASP A 1 96 ? 1.306 3.943 -10.820 1.00 77.44 96 ASP A O 1
ATOM 761 N N . ASP A 1 97 ? 2.403 3.274 -9.007 1.00 84.56 97 ASP A N 1
ATOM 762 C CA . ASP A 1 97 ? 2.081 4.425 -8.169 1.00 84.56 97 ASP A CA 1
ATOM 763 C C . ASP A 1 97 ? 3.298 4.971 -7.418 1.00 84.56 97 ASP A C 1
ATOM 765 O O . ASP A 1 97 ? 3.144 5.759 -6.478 1.00 84.56 97 ASP A O 1
ATOM 769 N N . ALA A 1 98 ? 4.511 4.575 -7.822 1.00 88.31 98 ALA A N 1
ATOM 770 C CA . ALA A 1 98 ? 5.728 5.144 -7.273 1.00 88.31 98 ALA A CA 1
ATOM 771 C C . ALA A 1 98 ? 5.917 6.563 -7.824 1.00 88.31 98 ALA A C 1
ATOM 773 O O . ALA A 1 98 ? 6.402 6.781 -8.933 1.00 88.31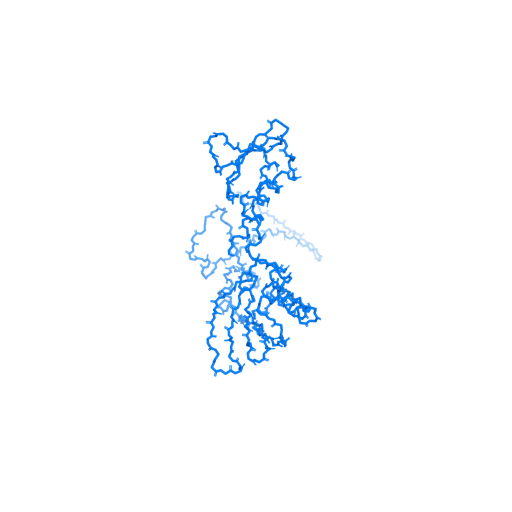 98 ALA A O 1
ATOM 774 N N . VAL A 1 99 ? 5.537 7.552 -7.019 1.00 87.06 99 VAL A N 1
ATOM 775 C CA . VAL A 1 99 ? 5.578 8.965 -7.407 1.00 87.06 99 VAL A CA 1
ATOM 776 C C . VAL A 1 99 ? 6.767 9.651 -6.755 1.00 87.06 99 VAL A C 1
ATOM 778 O O . VAL A 1 99 ? 6.938 9.589 -5.535 1.00 87.06 99 VAL A O 1
ATOM 781 N N . LEU A 1 100 ? 7.565 10.358 -7.557 1.00 88.75 100 LEU A N 1
ATOM 782 C CA . LEU A 1 100 ? 8.584 11.277 -7.060 1.00 88.75 100 LEU A CA 1
ATOM 783 C C . LEU A 1 100 ? 7.898 12.497 -6.431 1.00 88.75 100 LEU A C 1
ATOM 785 O O . LEU A 1 100 ? 7.215 13.270 -7.096 1.00 88.75 100 LEU A O 1
ATOM 789 N N . THR A 1 101 ? 8.066 12.653 -5.123 1.00 89.69 101 THR A N 1
ATOM 790 C CA . THR A 1 101 ? 7.417 13.702 -4.321 1.00 89.69 101 THR A CA 1
ATOM 791 C C . THR A 1 101 ? 8.316 14.910 -4.089 1.00 89.69 101 THR A C 1
ATOM 793 O O . THR A 1 101 ? 7.811 16.020 -3.927 1.00 89.69 101 THR A O 1
ATOM 796 N N . ALA A 1 102 ? 9.637 14.715 -4.071 1.00 89.50 102 ALA A N 1
ATOM 797 C CA . ALA A 1 102 ? 10.598 15.796 -3.913 1.00 89.50 102 ALA A CA 1
ATOM 798 C C . ALA A 1 102 ? 11.958 15.439 -4.518 1.00 89.50 102 ALA A C 1
ATOM 800 O O . ALA A 1 102 ? 12.461 14.330 -4.326 1.00 89.50 102 ALA A O 1
ATOM 801 N N . GLU A 1 103 ? 12.572 16.429 -5.162 1.00 90.56 103 GLU A N 1
ATOM 802 C CA . GLU A 1 103 ? 13.994 16.450 -5.496 1.00 90.56 103 GLU A CA 1
ATOM 803 C C . GLU A 1 103 ? 14.688 17.461 -4.586 1.00 90.56 103 GLU A C 1
ATOM 805 O O . GLU A 1 103 ? 14.284 18.622 -4.476 1.00 90.56 103 GLU A O 1
ATOM 810 N N . LEU A 1 104 ? 15.724 17.009 -3.897 1.00 89.38 104 LEU A N 1
ATOM 811 C CA . LEU A 1 104 ? 16.434 17.768 -2.883 1.00 89.38 104 LEU A CA 1
ATOM 812 C C . LEU A 1 104 ? 17.893 17.913 -3.305 1.00 89.38 104 LEU A C 1
ATOM 814 O O . LEU A 1 104 ? 18.528 16.974 -3.785 1.00 89.38 104 LEU A O 1
ATOM 818 N N . LYS A 1 105 ? 18.446 19.112 -3.109 1.00 85.50 105 LYS A N 1
ATOM 819 C CA . LYS A 1 105 ? 19.875 19.338 -3.329 1.00 85.50 105 LYS A CA 1
ATOM 820 C C . LYS A 1 105 ? 20.644 18.687 -2.179 1.00 85.50 105 LYS A C 1
ATOM 822 O O . LYS A 1 105 ? 20.406 19.082 -1.036 1.00 85.50 105 LYS A O 1
ATOM 827 N N . PRO A 1 106 ? 21.553 17.736 -2.450 1.00 81.06 106 PRO A N 1
ATOM 828 C CA . PRO A 1 106 ? 22.315 17.106 -1.388 1.00 81.06 106 PRO A CA 1
ATOM 829 C C . PRO A 1 106 ? 23.225 18.137 -0.724 1.00 81.06 106 PRO A C 1
ATOM 831 O O . PRO A 1 106 ? 24.027 18.791 -1.392 1.00 81.06 106 PRO A O 1
ATOM 834 N N . THR A 1 107 ? 23.105 18.275 0.590 1.00 82.00 107 THR A N 1
ATOM 835 C CA . THR A 1 107 ? 24.031 19.055 1.422 1.00 82.00 107 THR A CA 1
ATOM 836 C C . THR A 1 107 ? 25.128 18.177 2.019 1.00 82.00 107 THR A C 1
ATOM 838 O O . THR A 1 107 ? 26.220 18.672 2.279 1.00 82.00 107 THR A O 1
ATOM 841 N N . ASP A 1 108 ? 24.852 16.884 2.205 1.00 85.75 108 ASP A N 1
ATOM 842 C CA . ASP A 1 108 ? 25.787 15.872 2.708 1.00 85.75 108 ASP A CA 1
ATOM 843 C C . ASP A 1 108 ? 25.427 14.472 2.159 1.00 85.75 108 ASP A C 1
ATOM 845 O O . ASP A 1 108 ? 24.349 14.255 1.603 1.00 85.75 108 ASP A O 1
ATOM 849 N N . THR A 1 109 ? 26.318 13.500 2.339 1.00 82.38 109 THR A N 1
ATOM 850 C CA . THR A 1 109 ? 26.161 12.080 1.987 1.00 82.38 109 THR A CA 1
ATOM 851 C C . THR A 1 109 ? 24.899 11.434 2.561 1.00 82.38 109 THR A C 1
ATOM 853 O O . THR A 1 109 ? 24.298 10.578 1.916 1.00 82.38 109 THR A O 1
ATOM 856 N N . THR A 1 110 ? 24.467 11.863 3.748 1.00 81.12 110 THR A N 1
ATOM 857 C CA . THR A 1 110 ? 23.284 11.327 4.440 1.00 81.12 110 THR A CA 1
ATOM 858 C C . THR A 1 110 ? 21.973 11.968 3.994 1.00 81.12 110 THR A C 1
ATOM 860 O O . THR A 1 110 ? 20.901 11.441 4.294 1.00 81.12 110 THR A O 1
ATOM 863 N N . THR A 1 111 ? 22.037 13.089 3.270 1.00 88.06 111 THR A N 1
ATOM 864 C CA . THR A 1 111 ? 20.835 13.802 2.842 1.00 88.06 111 THR A CA 1
ATOM 865 C C . THR A 1 111 ? 20.192 13.117 1.637 1.00 88.06 111 THR A C 1
ATOM 867 O O . THR A 1 111 ? 20.894 12.762 0.684 1.00 88.06 111 THR A O 1
ATOM 870 N N . PRO A 1 112 ? 18.864 12.914 1.659 1.00 91.25 112 PRO A N 1
ATOM 871 C CA . PRO A 1 112 ? 18.171 12.345 0.519 1.00 91.25 112 PRO A CA 1
ATOM 872 C C . PRO A 1 112 ? 18.219 13.323 -0.646 1.00 91.25 112 PRO A C 1
ATOM 874 O O . PRO A 1 112 ? 18.031 14.522 -0.461 1.00 91.25 112 PRO A O 1
ATOM 877 N N . THR A 1 113 ? 18.457 12.803 -1.844 1.00 92.44 113 THR A N 1
ATOM 878 C CA . THR A 1 113 ? 18.369 13.568 -3.090 1.00 92.44 113 THR A CA 1
ATOM 879 C C . THR A 1 113 ? 17.006 13.423 -3.739 1.00 92.44 113 THR A C 1
ATOM 881 O O . THR A 1 113 ? 16.530 14.362 -4.366 1.00 92.44 113 THR A O 1
ATOM 884 N N . HIS A 1 114 ? 16.349 12.280 -3.551 1.00 94.19 114 HIS A N 1
ATOM 885 C CA . HIS A 1 114 ? 15.019 12.022 -4.091 1.00 94.19 114 HIS A CA 1
ATOM 886 C C . HIS A 1 114 ? 14.133 11.386 -3.027 1.00 94.19 114 HIS A C 1
ATOM 888 O O . HIS A 1 114 ? 14.593 10.554 -2.242 1.00 94.19 114 HIS A O 1
ATOM 894 N N . VAL A 1 115 ? 12.859 11.765 -3.012 1.00 94.81 115 VAL A N 1
ATOM 895 C CA . VAL A 1 115 ? 11.854 11.196 -2.112 1.00 94.81 115 VAL A CA 1
ATOM 896 C C . VAL A 1 115 ? 10.680 10.690 -2.931 1.00 94.81 115 VAL A C 1
ATOM 898 O O . VAL A 1 115 ? 10.081 11.449 -3.689 1.00 94.81 115 VAL A O 1
ATOM 901 N N . PHE A 1 116 ? 10.308 9.432 -2.736 1.00 93.19 116 PHE A N 1
ATOM 902 C CA . PHE A 1 116 ? 9.193 8.772 -3.400 1.00 93.19 116 PHE A CA 1
ATOM 903 C C . PHE A 1 116 ? 8.118 8.389 -2.392 1.00 93.19 116 PHE A C 1
ATOM 905 O O . PHE A 1 116 ? 8.408 8.093 -1.229 1.00 93.19 116 PHE A O 1
ATOM 912 N N . SER A 1 117 ? 6.881 8.342 -2.867 1.00 93.12 117 SER A N 1
ATOM 913 C CA . SER A 1 117 ? 5.782 7.667 -2.187 1.00 93.12 117 SER A CA 1
ATOM 914 C C . SER A 1 117 ? 5.333 6.475 -3.017 1.00 93.12 117 SER A C 1
ATOM 916 O O . SER A 1 117 ? 5.149 6.634 -4.219 1.00 93.12 117 SER A O 1
ATOM 918 N N . VAL A 1 118 ? 5.118 5.329 -2.375 1.00 93.31 118 VAL A N 1
ATOM 919 C CA . VAL A 1 118 ? 4.669 4.081 -3.015 1.00 93.31 118 VAL A CA 1
ATOM 920 C C . VAL A 1 118 ? 3.458 3.543 -2.245 1.00 93.31 118 VAL A C 1
ATOM 922 O O . VAL A 1 118 ? 3.322 3.814 -1.044 1.00 93.31 118 VAL A O 1
ATOM 925 N N . PHE A 1 119 ? 2.572 2.805 -2.917 1.00 92.62 119 PHE A N 1
ATOM 926 C CA . PHE A 1 119 ? 1.364 2.204 -2.336 1.00 92.62 119 PHE A CA 1
ATOM 927 C C . PHE A 1 119 ? 0.447 3.230 -1.649 1.00 92.62 119 PHE A C 1
ATOM 929 O O . PHE A 1 119 ? 0.120 3.118 -0.468 1.00 92.62 119 PHE A O 1
ATOM 936 N N . GLY A 1 120 ? 0.055 4.284 -2.364 1.00 87.88 120 GLY A N 1
ATOM 937 C CA . GLY A 1 120 ? -0.865 5.300 -1.849 1.00 87.88 120 GLY A CA 1
ATOM 938 C C . GLY A 1 120 ? -0.308 6.084 -0.657 1.00 87.88 120 GLY A C 1
ATOM 939 O O . GLY A 1 120 ? -1.068 6.474 0.229 1.00 87.88 120 GLY A O 1
ATOM 940 N N . ARG A 1 121 ? 1.013 6.326 -0.640 1.00 88.94 121 ARG A N 1
ATOM 941 C CA . ARG A 1 121 ? 1.775 6.963 0.458 1.00 88.94 121 ARG A CA 1
ATOM 942 C C . ARG A 1 121 ? 1.902 6.115 1.727 1.00 88.94 121 ARG A C 1
ATOM 944 O O . ARG A 1 121 ? 2.225 6.663 2.778 1.00 88.94 121 ARG A O 1
ATOM 951 N N . ALA A 1 122 ? 1.680 4.805 1.637 1.00 94.12 122 ALA A N 1
ATOM 952 C CA . ALA A 1 122 ? 1.941 3.894 2.747 1.00 94.12 122 ALA A CA 1
ATOM 953 C C . ALA A 1 122 ? 3.442 3.772 3.049 1.00 94.12 122 ALA A C 1
ATOM 9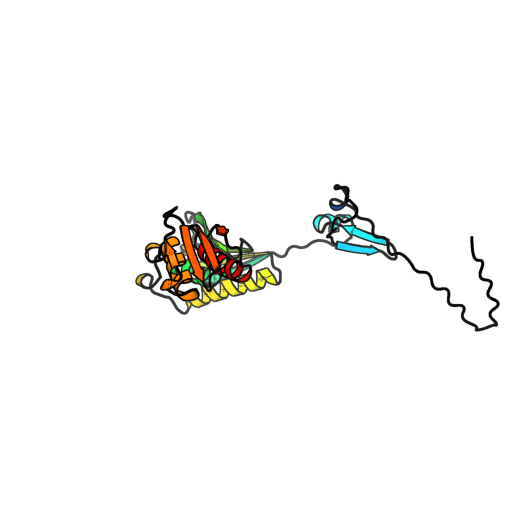55 O O . ALA A 1 122 ? 3.821 3.710 4.217 1.00 94.12 122 ALA A O 1
ATOM 956 N N . ILE A 1 123 ? 4.280 3.774 2.003 1.00 96.69 123 ILE A N 1
ATOM 957 C CA . ILE A 1 123 ? 5.739 3.696 2.114 1.00 96.69 123 ILE A CA 1
ATOM 958 C C . ILE A 1 123 ? 6.357 4.987 1.587 1.00 96.69 123 ILE A C 1
ATOM 960 O O . ILE A 1 123 ? 6.106 5.387 0.444 1.00 96.69 123 ILE A O 1
ATOM 964 N N . GLN A 1 124 ? 7.196 5.621 2.402 1.00 96.94 124 GLN A N 1
ATOM 965 C CA . GLN A 1 124 ? 8.053 6.715 1.972 1.00 96.94 124 GLN A CA 1
ATOM 966 C C . GLN A 1 124 ? 9.459 6.174 1.713 1.00 96.94 124 GLN A C 1
ATOM 968 O O . GLN A 1 124 ? 10.098 5.624 2.605 1.00 96.94 124 GLN A O 1
ATOM 973 N N . LEU A 1 125 ? 9.952 6.344 0.489 1.00 96.69 125 LEU A N 1
ATOM 974 C CA . LEU A 1 125 ? 11.292 5.925 0.095 1.00 96.69 125 LEU A CA 1
ATOM 975 C C . LEU A 1 125 ? 12.162 7.157 -0.125 1.00 96.69 125 LEU A C 1
ATOM 977 O O . LEU A 1 125 ? 11.823 8.041 -0.902 1.00 96.69 125 LEU A O 1
ATOM 981 N N . GLN A 1 126 ? 13.304 7.213 0.532 1.00 95.69 126 GLN A N 1
ATOM 982 C CA . GLN A 1 126 ? 14.277 8.284 0.396 1.00 95.69 126 GLN A CA 1
ATOM 983 C C . GLN A 1 126 ? 15.542 7.711 -0.226 1.00 95.69 126 GLN A C 1
ATOM 985 O O . GLN A 1 126 ? 16.096 6.743 0.285 1.00 95.69 126 GLN A O 1
ATOM 990 N N . TRP A 1 127 ? 16.015 8.288 -1.322 1.00 95.69 127 TRP A N 1
ATOM 991 C CA . TRP A 1 127 ? 17.256 7.857 -1.948 1.00 95.69 127 TRP A CA 1
ATOM 992 C C . TRP A 1 127 ? 18.350 8.893 -1.723 1.00 95.69 127 TRP A C 1
ATOM 994 O O . TRP A 1 127 ? 18.256 10.029 -2.186 1.00 95.69 127 TRP A O 1
ATOM 1004 N N . CYS A 1 128 ? 19.392 8.490 -1.004 1.00 94.25 128 CYS A N 1
ATOM 1005 C CA . CYS A 1 128 ? 20.599 9.265 -0.758 1.00 94.25 128 CYS A CA 1
ATOM 1006 C C . CYS A 1 128 ? 21.645 8.858 -1.801 1.00 94.25 128 CYS A C 1
ATOM 1008 O O . CYS A 1 128 ? 22.479 7.983 -1.553 1.00 94.25 128 CYS A O 1
ATOM 1010 N N . SER A 1 129 ? 21.586 9.464 -2.992 1.00 90.44 129 SER A N 1
ATOM 1011 C CA . SER A 1 129 ? 22.423 9.045 -4.130 1.00 90.44 129 SER A CA 1
ATOM 1012 C C . SER A 1 129 ? 23.929 9.137 -3.851 1.00 90.44 129 SER A C 1
ATOM 1014 O O . SER A 1 129 ? 24.679 8.280 -4.306 1.00 90.44 129 SER A O 1
ATOM 1016 N N . LEU A 1 130 ? 24.376 10.109 -3.045 1.00 90.81 130 LEU A N 1
ATOM 1017 C CA . LEU A 1 130 ? 25.788 10.246 -2.660 1.00 90.81 130 LEU A CA 1
ATOM 1018 C C . LEU A 1 130 ? 26.300 9.083 -1.794 1.00 90.81 130 LEU A C 1
ATOM 1020 O O . LEU A 1 130 ? 27.470 8.727 -1.895 1.00 90.81 130 LEU A O 1
ATOM 1024 N N . ALA A 1 131 ? 25.443 8.487 -0.959 1.00 93.06 131 ALA A N 1
ATOM 1025 C CA . ALA A 1 131 ? 25.792 7.333 -0.129 1.00 93.06 131 ALA A CA 1
ATOM 1026 C C . ALA A 1 131 ? 25.407 5.988 -0.764 1.00 93.06 131 ALA A C 1
ATOM 1028 O O . ALA A 1 131 ? 25.764 4.946 -0.221 1.00 93.06 131 ALA A O 1
ATOM 1029 N N . SER A 1 132 ? 24.687 5.991 -1.895 1.00 94.94 132 SER A N 1
ATOM 1030 C CA . SER A 1 132 ? 24.083 4.783 -2.481 1.00 94.94 132 SER A CA 1
ATOM 1031 C C . SER A 1 132 ? 23.200 4.036 -1.472 1.00 94.94 132 SER A C 1
ATOM 1033 O O . SER A 1 132 ? 23.293 2.820 -1.317 1.00 94.94 132 SER A O 1
ATOM 1035 N N . ILE A 1 133 ? 22.369 4.775 -0.731 1.00 95.62 133 ILE A N 1
ATOM 1036 C CA . ILE A 1 133 ? 21.461 4.214 0.278 1.00 95.62 133 ILE A CA 1
ATOM 1037 C C . ILE A 1 133 ? 20.029 4.616 -0.050 1.00 95.62 133 ILE A C 1
ATOM 1039 O O . ILE A 1 133 ? 19.731 5.788 -0.274 1.00 95.62 133 ILE A O 1
ATOM 1043 N N . CYS A 1 134 ? 19.138 3.635 -0.026 1.00 96.69 134 CYS A N 1
ATOM 1044 C CA . CYS A 1 134 ? 17.699 3.818 0.011 1.00 96.69 134 CYS A CA 1
ATOM 1045 C C . CYS A 1 134 ? 17.211 3.639 1.452 1.00 96.69 134 CYS A C 1
ATOM 1047 O O . CYS A 1 134 ? 17.555 2.661 2.111 1.00 96.69 134 CYS A O 1
ATOM 1049 N N . VAL A 1 135 ? 16.407 4.573 1.946 1.00 97.06 135 VAL A N 1
ATOM 1050 C CA . VAL A 1 135 ? 15.804 4.538 3.279 1.00 97.06 135 VAL A CA 1
ATOM 1051 C C . VAL A 1 135 ? 14.295 4.444 3.120 1.00 97.06 135 VAL A C 1
ATOM 1053 O O . VAL A 1 135 ? 13.673 5.346 2.567 1.00 97.06 135 VAL A O 1
ATOM 1056 N N . LEU A 1 136 ? 13.716 3.347 3.590 1.00 97.50 136 LEU A N 1
ATOM 1057 C CA . LEU A 1 136 ? 12.276 3.139 3.670 1.00 97.50 136 LEU A CA 1
ATOM 1058 C C . LEU A 1 136 ? 11.794 3.626 5.037 1.00 97.50 136 LEU A C 1
ATOM 1060 O O . LEU A 1 136 ? 12.436 3.338 6.048 1.00 97.50 136 LEU A O 1
ATOM 1064 N N . ASP A 1 137 ? 10.668 4.329 5.070 1.00 97.06 137 ASP A N 1
ATOM 1065 C CA . ASP A 1 137 ? 9.985 4.785 6.281 1.00 97.06 137 ASP A CA 1
ATOM 1066 C C . ASP A 1 137 ? 8.480 4.505 6.147 1.00 97.06 137 ASP A C 1
ATOM 1068 O O . ASP A 1 137 ? 7.876 4.838 5.121 1.00 97.06 137 ASP A O 1
ATOM 1072 N N . TRP A 1 138 ? 7.888 3.840 7.142 1.00 97.56 138 TRP A N 1
ATOM 1073 C CA . TRP A 1 138 ? 6.465 3.492 7.147 1.00 97.56 138 TRP A CA 1
ATOM 1074 C C . TRP A 1 138 ? 5.891 3.353 8.561 1.00 97.56 138 TRP A C 1
ATOM 1076 O O . TRP A 1 138 ? 6.603 3.105 9.536 1.00 97.56 138 TRP A O 1
ATOM 1086 N N . GLU A 1 139 ? 4.567 3.478 8.679 1.00 96.81 139 GLU A N 1
ATOM 1087 C CA . GLU A 1 139 ? 3.829 3.094 9.888 1.00 96.81 139 GLU A CA 1
ATOM 1088 C C . GLU A 1 139 ? 3.548 1.587 9.851 1.00 96.81 139 GLU A C 1
ATOM 1090 O O . GLU A 1 139 ? 2.832 1.111 8.968 1.00 96.81 139 GLU A O 1
ATOM 1095 N N . SER A 1 140 ? 4.111 0.847 10.803 1.00 94.06 140 SER A N 1
ATOM 1096 C CA . SER A 1 140 ? 4.043 -0.608 10.892 1.00 94.06 140 SER A CA 1
ATOM 1097 C C . SER A 1 140 ? 2.635 -1.093 11.208 1.00 94.06 140 SER A C 1
ATOM 1099 O O . SER A 1 140 ? 1.986 -0.679 12.174 1.00 94.06 140 SER A O 1
ATOM 1101 N N . ASN A 1 141 ? 2.170 -1.982 10.344 1.00 94.06 141 ASN A N 1
ATOM 1102 C CA . ASN A 1 141 ? 0.961 -2.776 10.467 1.00 94.06 141 ASN A CA 1
ATOM 1103 C C . ASN A 1 141 ? 1.036 -3.898 9.417 1.00 94.06 141 ASN A C 1
ATOM 1105 O O . ASN A 1 141 ? 1.769 -3.751 8.442 1.00 94.06 141 ASN A O 1
ATOM 1109 N N . PRO A 1 142 ? 0.237 -4.974 9.529 1.00 95.06 142 PRO A N 1
ATOM 1110 C CA . PRO A 1 142 ? 0.382 -6.135 8.648 1.00 95.06 142 PRO A CA 1
ATOM 1111 C C . PRO A 1 142 ? 0.322 -5.834 7.142 1.00 95.06 142 PRO A C 1
ATOM 1113 O O . PRO A 1 142 ? 0.921 -6.555 6.351 1.00 95.06 142 PR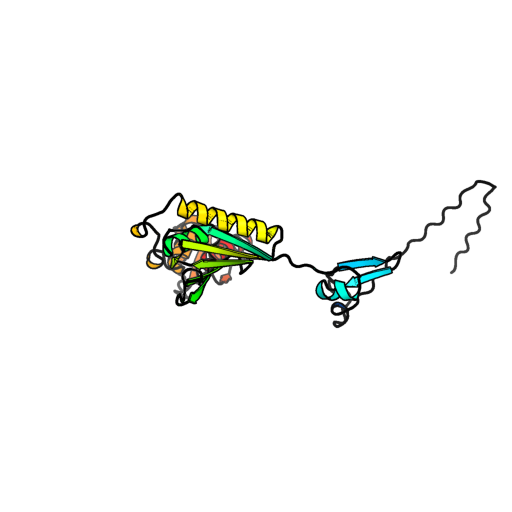O A O 1
ATOM 1116 N N . VAL A 1 143 ? -0.403 -4.785 6.736 1.00 96.00 143 VAL A N 1
ATOM 1117 C CA . VAL A 1 143 ? -0.532 -4.393 5.326 1.00 96.00 143 VAL A CA 1
ATOM 1118 C C . VAL A 1 143 ? 0.680 -3.577 4.880 1.00 96.00 143 VAL A C 1
ATOM 1120 O O . VAL A 1 143 ? 1.285 -3.885 3.857 1.00 96.00 143 VAL A O 1
ATOM 1123 N N . ASN A 1 144 ? 1.066 -2.564 5.655 1.00 96.75 144 ASN A N 1
ATOM 1124 C CA . ASN A 1 144 ? 2.218 -1.726 5.335 1.00 96.75 144 ASN A CA 1
ATOM 1125 C C . ASN A 1 144 ? 3.539 -2.492 5.450 1.00 96.75 144 ASN A C 1
ATOM 1127 O O . ASN A 1 144 ? 4.436 -2.237 4.660 1.00 96.75 144 ASN A O 1
ATOM 1131 N N . ASP A 1 145 ? 3.651 -3.453 6.368 1.00 97.00 145 ASP A N 1
ATOM 1132 C CA . ASP A 1 145 ? 4.837 -4.305 6.498 1.00 97.00 145 ASP A CA 1
ATOM 1133 C C . ASP A 1 145 ? 5.011 -5.169 5.237 1.00 97.00 145 ASP A C 1
ATOM 1135 O O . ASP A 1 145 ? 6.099 -5.234 4.671 1.00 97.00 145 ASP A O 1
ATOM 1139 N N . MET A 1 146 ? 3.915 -5.727 4.708 1.00 97.31 146 MET A N 1
ATOM 1140 C CA . MET A 1 146 ? 3.924 -6.444 3.428 1.00 97.31 146 MET A CA 1
ATOM 1141 C C . MET A 1 146 ? 4.331 -5.530 2.258 1.00 97.31 146 MET A C 1
ATOM 1143 O O . MET A 1 146 ? 5.078 -5.951 1.374 1.00 97.31 146 MET A O 1
ATOM 1147 N N . TYR A 1 147 ? 3.858 -4.278 2.236 1.00 96.94 147 TYR A N 1
ATOM 1148 C CA . TYR A 1 147 ? 4.281 -3.303 1.225 1.00 96.94 147 TYR A CA 1
ATOM 1149 C C . TYR A 1 147 ? 5.761 -2.936 1.361 1.00 96.94 147 TYR A C 1
ATOM 1151 O O . TYR A 1 147 ? 6.455 -2.852 0.349 1.00 96.94 147 TYR A O 1
ATOM 1159 N N . ALA A 1 148 ? 6.261 -2.755 2.583 1.00 97.19 148 ALA A N 1
ATOM 1160 C CA . ALA A 1 148 ? 7.667 -2.471 2.844 1.00 97.19 148 ALA A CA 1
ATOM 1161 C C . ALA A 1 148 ? 8.564 -3.627 2.374 1.00 97.19 148 ALA A C 1
ATOM 1163 O O . ALA A 1 148 ? 9.547 -3.379 1.675 1.00 97.19 148 ALA A O 1
ATOM 1164 N N . ASP A 1 149 ? 8.182 -4.877 2.660 1.00 97.25 149 ASP A N 1
ATOM 1165 C CA . ASP A 1 149 ? 8.885 -6.076 2.191 1.00 97.25 149 ASP A CA 1
ATOM 1166 C C . ASP A 1 149 ? 8.916 -6.160 0.659 1.00 97.25 149 ASP A C 1
ATOM 1168 O O . ASP A 1 149 ? 9.956 -6.466 0.071 1.00 97.25 149 ASP A O 1
ATOM 1172 N N . ALA A 1 150 ? 7.803 -5.838 -0.008 1.00 97.06 150 ALA A N 1
ATOM 1173 C CA . ALA A 1 150 ? 7.736 -5.805 -1.466 1.00 97.06 150 ALA A CA 1
ATOM 1174 C C . ALA A 1 150 ? 8.672 -4.735 -2.057 1.00 97.06 150 ALA A C 1
ATOM 1176 O O . ALA A 1 150 ? 9.453 -5.034 -2.963 1.00 97.06 150 ALA A O 1
ATOM 1177 N N . VAL A 1 151 ? 8.643 -3.508 -1.518 1.00 96.81 151 VAL A N 1
ATOM 1178 C CA . VAL A 1 151 ? 9.538 -2.411 -1.933 1.00 96.81 151 VAL A CA 1
ATOM 1179 C C . VAL A 1 151 ? 11.000 -2.793 -1.712 1.00 96.81 151 VAL A C 1
ATOM 1181 O O . VAL A 1 151 ? 11.825 -2.623 -2.611 1.00 96.81 151 VAL A O 1
ATOM 1184 N N . LEU A 1 152 ? 11.328 -3.349 -0.545 1.00 97.25 152 LEU A N 1
ATOM 1185 C CA . LEU A 1 152 ? 12.674 -3.817 -0.230 1.00 97.25 152 LEU A CA 1
ATOM 1186 C C . LEU A 1 152 ? 13.134 -4.893 -1.220 1.00 97.25 152 LEU A C 1
ATOM 1188 O O . LEU A 1 152 ? 14.245 -4.806 -1.744 1.00 97.25 152 LEU A O 1
ATOM 1192 N N . ALA A 1 153 ? 12.281 -5.876 -1.514 1.00 97.12 153 ALA A N 1
ATOM 1193 C CA . ALA A 1 153 ? 12.574 -6.927 -2.479 1.00 97.12 153 ALA A CA 1
ATOM 1194 C C . ALA A 1 153 ? 12.827 -6.363 -3.885 1.00 97.12 153 ALA A C 1
ATOM 1196 O O . ALA A 1 153 ? 13.771 -6.797 -4.542 1.00 97.12 153 ALA A O 1
ATOM 1197 N N . ALA A 1 154 ? 12.057 -5.364 -4.331 1.00 95.94 154 ALA A N 1
ATOM 1198 C CA . ALA A 1 154 ? 12.290 -4.704 -5.617 1.00 95.94 154 ALA A CA 1
ATOM 1199 C C . ALA A 1 154 ? 13.630 -3.957 -5.661 1.00 95.94 154 ALA A C 1
ATOM 1201 O O . ALA A 1 154 ? 14.348 -4.055 -6.656 1.00 95.94 154 ALA A O 1
ATOM 1202 N N . ILE A 1 155 ? 14.009 -3.265 -4.582 1.00 96.75 155 ILE A N 1
ATOM 1203 C CA . ILE A 1 155 ? 15.306 -2.574 -4.492 1.00 96.75 155 ILE A CA 1
ATOM 1204 C C . ILE A 1 155 ? 16.458 -3.585 -4.524 1.00 96.75 155 ILE A C 1
ATOM 1206 O O . ILE A 1 155 ? 17.414 -3.418 -5.281 1.00 96.75 155 ILE A O 1
ATOM 1210 N N . LEU A 1 156 ? 16.358 -4.663 -3.741 1.00 96.94 156 LEU A N 1
ATOM 1211 C CA . LEU A 1 156 ? 17.359 -5.732 -3.723 1.00 96.94 156 LEU A CA 1
ATOM 1212 C C . LEU A 1 156 ? 17.449 -6.452 -5.074 1.00 96.94 156 LEU A C 1
ATOM 1214 O O . LEU A 1 156 ? 18.547 -6.786 -5.525 1.00 96.94 156 LEU A O 1
ATOM 1218 N N . HIS A 1 157 ? 16.317 -6.659 -5.746 1.00 95.94 157 HIS A N 1
ATOM 1219 C CA . HIS A 1 157 ? 16.274 -7.225 -7.088 1.00 95.94 157 HIS A CA 1
ATOM 1220 C C . HIS A 1 157 ? 16.963 -6.307 -8.105 1.00 95.94 157 HIS A C 1
ATOM 1222 O O . HIS A 1 157 ? 17.813 -6.775 -8.858 1.00 95.94 157 HIS A O 1
ATOM 1228 N N . ALA A 1 158 ? 16.666 -5.006 -8.087 1.00 95.25 158 ALA A N 1
ATOM 1229 C CA . ALA A 1 158 ? 17.309 -4.013 -8.946 1.00 95.25 158 ALA A CA 1
ATOM 1230 C C . ALA A 1 158 ? 18.826 -3.931 -8.708 1.00 95.25 158 ALA A C 1
ATOM 1232 O O . ALA A 1 158 ? 19.601 -3.803 -9.654 1.00 95.25 158 ALA A O 1
ATOM 1233 N N . GLN A 1 159 ? 19.251 -4.050 -7.446 1.00 95.69 159 GLN A N 1
ATOM 1234 C CA . GLN A 1 159 ? 20.661 -4.085 -7.061 1.00 95.69 159 GLN A CA 1
ATOM 1235 C C . GLN A 1 159 ? 21.373 -5.352 -7.560 1.00 95.69 159 GLN A C 1
ATOM 1237 O O . GLN A 1 159 ? 22.521 -5.282 -7.994 1.00 95.69 159 GLN A O 1
ATOM 1242 N N . THR A 1 160 ? 20.713 -6.509 -7.473 1.00 95.88 160 THR A N 1
ATOM 1243 C CA . THR A 1 160 ? 21.301 -7.814 -7.825 1.00 95.88 160 THR A CA 1
ATOM 1244 C C . THR A 1 160 ? 21.304 -8.048 -9.336 1.00 95.88 160 THR A C 1
ATOM 1246 O O . THR A 1 160 ? 22.253 -8.619 -9.869 1.00 95.88 160 THR A O 1
ATOM 1249 N N . ASN A 1 161 ? 20.267 -7.577 -10.033 1.00 94.62 161 ASN A N 1
ATOM 1250 C CA . ASN A 1 161 ? 20.051 -7.765 -11.466 1.00 94.62 161 ASN A CA 1
ATOM 1251 C C . ASN A 1 161 ? 19.914 -6.405 -12.179 1.00 94.62 161 ASN A C 1
ATOM 1253 O O . ASN A 1 161 ? 18.820 -6.057 -12.636 1.00 94.62 161 ASN A O 1
ATOM 1257 N N . PRO A 1 162 ? 20.994 -5.608 -12.277 1.00 92.06 162 PRO A N 1
ATOM 1258 C CA . PRO A 1 162 ? 20.915 -4.280 -12.864 1.00 92.06 162 PRO A CA 1
ATOM 1259 C C . PRO A 1 162 ? 20.642 -4.351 -14.370 1.00 92.06 162 PRO A C 1
ATOM 1261 O O . PRO A 1 162 ? 21.391 -4.967 -15.132 1.00 92.06 162 PRO A O 1
ATOM 1264 N N . ILE A 1 163 ? 19.585 -3.670 -14.812 1.00 91.50 163 ILE A N 1
ATOM 1265 C CA . ILE A 1 163 ? 19.257 -3.513 -16.231 1.00 91.50 163 ILE A CA 1
ATOM 1266 C C . ILE A 1 163 ? 19.910 -2.216 -16.727 1.00 91.50 163 ILE A C 1
ATOM 1268 O O . ILE A 1 163 ? 19.652 -1.155 -16.155 1.00 91.50 163 ILE A O 1
ATOM 1272 N N . PRO A 1 164 ? 20.747 -2.256 -17.782 1.00 90.69 164 PRO A N 1
ATOM 1273 C CA . PRO A 1 164 ? 21.300 -1.041 -18.369 1.00 90.69 164 PRO A CA 1
ATOM 1274 C C . PRO A 1 164 ? 20.193 -0.078 -18.803 1.00 90.69 164 PRO A C 1
ATOM 1276 O O . PRO A 1 164 ? 19.242 -0.497 -19.459 1.00 90.69 164 PRO A O 1
ATOM 1279 N N . GLU A 1 165 ? 20.358 1.218 -18.533 1.00 87.06 165 GLU A N 1
ATOM 1280 C CA . GLU A 1 165 ? 19.319 2.231 -18.795 1.00 87.06 165 GLU A CA 1
ATOM 1281 C C . GLU A 1 165 ? 18.813 2.251 -20.239 1.00 87.06 165 GLU A C 1
ATOM 1283 O O . GLU A 1 165 ? 17.644 2.518 -20.488 1.00 87.06 165 GLU A O 1
ATOM 1288 N N . LYS A 1 166 ? 19.672 1.904 -21.205 1.00 87.88 166 LYS A N 1
ATOM 1289 C CA . LYS A 1 166 ? 19.302 1.799 -22.624 1.00 87.88 166 LYS A CA 1
ATOM 1290 C C . LYS A 1 166 ? 18.222 0.747 -22.919 1.00 87.88 166 LYS A C 1
ATOM 1292 O O . LYS A 1 166 ? 17.605 0.823 -23.975 1.00 87.88 166 LYS A O 1
ATOM 1297 N N . TYR A 1 167 ? 18.044 -0.236 -22.037 1.00 87.69 167 TYR A N 1
ATOM 1298 C CA . TYR A 1 167 ? 17.025 -1.284 -22.144 1.00 87.69 167 TYR A CA 1
ATOM 1299 C C . TYR A 1 167 ? 15.805 -1.015 -21.263 1.00 87.69 167 TYR A C 1
ATOM 1301 O O . TYR A 1 167 ? 14.848 -1.783 -21.319 1.00 87.69 167 TYR A O 1
ATOM 1309 N N . LEU A 1 168 ? 15.825 0.046 -20.451 1.00 86.38 168 LEU A N 1
ATOM 1310 C CA . LEU A 1 168 ? 14.643 0.440 -19.702 1.00 86.38 168 LEU A CA 1
ATOM 1311 C C . LEU A 1 168 ? 13.614 1.042 -20.668 1.00 86.38 168 LEU A C 1
ATOM 1313 O O . LEU A 1 168 ? 13.985 1.844 -21.536 1.00 86.38 168 LEU A O 1
ATOM 1317 N N . PRO A 1 169 ? 12.329 0.672 -20.542 1.00 80.44 169 PRO A N 1
ATOM 1318 C CA . PRO A 1 169 ? 11.282 1.258 -21.358 1.00 80.44 169 PRO A CA 1
ATOM 1319 C C . PRO A 1 169 ? 11.196 2.753 -21.061 1.00 80.44 169 PRO A C 1
ATOM 1321 O O . PRO A 1 169 ? 11.077 3.178 -19.911 1.00 80.44 169 PRO A O 1
ATOM 1324 N N . LYS A 1 170 ? 11.287 3.564 -22.114 1.00 74.50 170 LYS A N 1
ATOM 1325 C CA . LYS A 1 170 ? 11.149 5.012 -21.993 1.00 74.50 170 LYS A CA 1
ATOM 1326 C C . LYS A 1 170 ? 9.665 5.367 -22.004 1.00 74.50 170 LYS A C 1
ATOM 1328 O O . LYS A 1 170 ? 8.949 4.809 -22.836 1.00 74.50 170 LYS A O 1
ATOM 1333 N N . PRO A 1 171 ? 9.213 6.331 -21.182 1.00 64.81 171 PRO A N 1
ATOM 1334 C CA . PRO A 1 171 ? 7.825 6.788 -21.190 1.00 64.81 171 PRO A CA 1
ATOM 1335 C C . PRO A 1 171 ? 7.306 7.142 -22.593 1.00 64.81 171 PRO A C 1
ATOM 1337 O O . PRO A 1 171 ? 6.184 6.823 -22.959 1.00 64.81 171 PRO A O 1
ATOM 1340 N N . GLU A 1 172 ? 8.180 7.717 -23.418 1.00 64.62 172 GLU A N 1
ATOM 1341 C CA . GLU A 1 172 ? 7.931 8.106 -24.813 1.00 64.62 172 GLU A CA 1
ATOM 1342 C C . GLU A 1 172 ? 7.640 6.924 -25.757 1.00 64.62 172 GLU A C 1
ATOM 1344 O O . GLU A 1 172 ? 7.144 7.128 -26.861 1.00 64.62 172 GLU A O 1
ATOM 1349 N N . THR A 1 173 ? 7.989 5.698 -25.355 1.00 65.06 173 THR A N 1
ATOM 1350 C CA . THR A 1 173 ? 7.759 4.469 -26.134 1.00 65.06 173 THR A CA 1
ATOM 1351 C C . THR A 1 173 ? 6.392 3.855 -25.835 1.00 65.06 173 THR A C 1
ATOM 1353 O O . THR A 1 173 ? 5.925 3.019 -26.609 1.00 65.06 173 THR A O 1
ATOM 1356 N N . TYR A 1 174 ? 5.728 4.252 -24.741 1.00 66.31 174 TYR A N 1
ATOM 1357 C CA . TYR A 1 174 ? 4.384 3.761 -24.467 1.00 66.31 174 TYR A CA 1
ATOM 1358 C C . TYR A 1 174 ? 3.396 4.336 -25.491 1.00 66.31 174 TYR A C 1
ATOM 1360 O O . TYR A 1 174 ? 3.441 5.534 -25.795 1.00 66.31 174 TYR A O 1
ATOM 1368 N N . PRO A 1 175 ? 2.496 3.503 -26.043 1.00 67.19 175 PRO A N 1
ATOM 1369 C CA . PRO A 1 175 ? 1.452 3.987 -26.932 1.00 67.19 175 PRO A CA 1
ATOM 1370 C C . PRO A 1 175 ? 0.596 5.028 -26.208 1.00 67.19 175 PRO A C 1
ATOM 1372 O O . PRO A 1 175 ? 0.347 4.925 -25.004 1.00 67.19 175 PRO A O 1
ATOM 1375 N N . ARG A 1 176 ? 0.106 6.029 -26.951 1.00 74.06 176 ARG A N 1
ATOM 1376 C CA . ARG A 1 176 ? -0.890 6.965 -26.407 1.00 74.06 176 ARG A CA 1
ATOM 1377 C C . ARG A 1 176 ? -2.063 6.158 -25.863 1.00 74.06 176 ARG A C 1
ATOM 1379 O O . ARG A 1 176 ? -2.448 5.174 -26.490 1.00 74.06 176 ARG A O 1
ATOM 1386 N N . ILE A 1 177 ? -2.664 6.589 -24.754 1.00 75.38 177 ILE A N 1
ATOM 1387 C CA . ILE A 1 177 ? -3.750 5.824 -24.123 1.00 75.38 177 ILE A CA 1
ATOM 1388 C C . ILE A 1 177 ? -4.876 5.483 -25.101 1.00 75.38 177 ILE A C 1
ATOM 1390 O O . ILE A 1 177 ? -5.408 4.387 -25.049 1.00 75.38 177 ILE A O 1
ATOM 1394 N N . GLU A 1 178 ? -5.180 6.379 -26.035 1.00 75.75 178 GLU A N 1
ATOM 1395 C CA . GLU A 1 178 ? -6.197 6.174 -27.069 1.00 75.75 178 GLU A CA 1
ATOM 1396 C C . GLU A 1 178 ? -5.845 4.971 -27.959 1.00 75.75 178 GLU A C 1
ATOM 1398 O O . GLU A 1 178 ? -6.685 4.118 -28.227 1.00 75.75 178 GLU A O 1
ATOM 1403 N N . GLN A 1 179 ? -4.571 4.850 -28.347 1.00 78.88 179 GLN A N 1
ATOM 1404 C CA . GLN A 1 179 ? -4.052 3.730 -29.134 1.00 78.88 179 GLN A CA 1
ATOM 1405 C C . GLN A 1 179 ? -3.970 2.448 -28.302 1.00 78.88 179 GLN A C 1
ATOM 1407 O O . GLN A 1 179 ? -4.313 1.378 -28.799 1.00 78.88 179 GLN A O 1
ATOM 1412 N N . ALA A 1 180 ? -3.549 2.546 -27.039 1.00 80.69 180 ALA A N 1
ATOM 1413 C CA . ALA A 1 180 ? -3.485 1.410 -26.122 1.00 80.69 180 ALA A CA 1
ATOM 1414 C C . ALA A 1 180 ? -4.885 0.845 -25.830 1.00 80.69 180 ALA A C 1
ATOM 1416 O O . ALA A 1 180 ? -5.087 -0.364 -25.871 1.00 80.69 180 ALA A O 1
ATOM 1417 N N . LEU A 1 181 ? -5.859 1.728 -25.596 1.00 81.62 181 LEU A N 1
ATOM 1418 C CA . LEU A 1 181 ? -7.262 1.400 -25.367 1.00 81.62 181 LEU A CA 1
ATOM 1419 C C . LEU A 1 181 ? -7.879 0.773 -26.609 1.00 81.62 181 LEU A C 1
ATOM 1421 O O . LEU A 1 181 ? -8.481 -0.289 -26.503 1.00 81.62 181 LEU A O 1
ATOM 1425 N N . LEU A 1 182 ? -7.674 1.374 -27.783 1.00 81.94 182 LEU A N 1
ATOM 1426 C CA . LEU A 1 182 ? -8.147 0.811 -29.043 1.00 81.94 182 LEU A CA 1
ATOM 1427 C C . LEU A 1 182 ? -7.567 -0.589 -29.287 1.00 81.94 182 LEU A C 1
ATOM 1429 O O . LEU A 1 182 ? -8.306 -1.499 -29.647 1.00 81.94 182 LEU A O 1
ATOM 1433 N N . THR A 1 183 ? -6.265 -0.772 -29.053 1.00 84.00 183 THR A N 1
ATOM 1434 C CA . THR A 1 183 ? -5.587 -2.065 -29.237 1.00 84.00 183 THR A CA 1
ATOM 1435 C C . THR A 1 183 ? -6.108 -3.111 -28.251 1.00 84.00 183 THR A C 1
ATOM 1437 O O . THR A 1 183 ? -6.481 -4.202 -28.664 1.00 84.00 183 THR A O 1
ATOM 1440 N N . ALA A 1 184 ? -6.225 -2.767 -26.966 1.00 85.69 184 ALA A N 1
ATOM 1441 C CA . ALA A 1 184 ? -6.728 -3.681 -25.942 1.00 85.69 184 ALA A CA 1
ATOM 1442 C C . ALA A 1 184 ? -8.193 -4.079 -26.177 1.00 85.69 184 ALA A C 1
ATOM 1444 O O . ALA A 1 184 ? -8.568 -5.230 -25.972 1.00 85.69 184 ALA A O 1
ATOM 1445 N N . VAL A 1 185 ? -9.035 -3.138 -26.614 1.00 85.62 185 VAL A N 1
ATOM 1446 C CA . VAL A 1 185 ? -10.439 -3.422 -26.932 1.00 85.62 185 VAL A CA 1
ATOM 1447 C C . VAL A 1 185 ? -10.541 -4.299 -28.184 1.00 85.62 185 VAL A C 1
ATOM 1449 O O . VAL A 1 185 ? -11.329 -5.238 -28.183 1.00 85.62 185 VAL A O 1
ATOM 1452 N N . ARG A 1 186 ? -9.709 -4.074 -29.208 1.00 87.38 186 ARG A N 1
ATOM 1453 C CA . ARG A 1 186 ? -9.632 -4.944 -30.396 1.00 87.38 186 ARG A CA 1
ATOM 1454 C C . ARG A 1 186 ? -9.169 -6.360 -30.076 1.00 87.38 186 ARG A C 1
ATOM 1456 O O . ARG A 1 186 ? -9.769 -7.310 -30.560 1.00 87.38 186 ARG A O 1
ATOM 1463 N N . GLU A 1 187 ? -8.164 -6.523 -29.219 1.00 85.81 187 GLU A N 1
ATOM 1464 C CA . GLU A 1 187 ? -7.708 -7.856 -28.801 1.00 85.81 187 GLU A CA 1
ATOM 1465 C C . GLU A 1 187 ? -8.793 -8.644 -28.054 1.00 85.81 187 GLU A C 1
ATOM 1467 O O . GLU A 1 187 ? -8.865 -9.865 -28.178 1.00 85.81 187 GLU A O 1
ATOM 1472 N N . VAL A 1 188 ? -9.640 -7.960 -27.277 1.00 86.62 188 VAL A N 1
ATOM 1473 C CA . VAL A 1 188 ? -10.665 -8.613 -26.449 1.00 86.62 188 VAL A CA 1
ATOM 1474 C C . VAL A 1 188 ? -11.988 -8.812 -27.195 1.00 86.62 188 VAL A C 1
ATOM 1476 O O . VAL A 1 188 ? -12.649 -9.827 -26.986 1.00 86.62 188 VAL A O 1
ATOM 1479 N N . CYS A 1 189 ? -12.388 -7.863 -28.043 1.00 84.62 189 CYS A N 1
ATOM 1480 C CA . CYS A 1 189 ? -13.675 -7.875 -28.746 1.00 84.62 189 CYS A CA 1
ATOM 1481 C C . CYS A 1 189 ? -13.573 -8.320 -30.216 1.00 84.62 189 CYS A C 1
ATOM 1483 O O . CYS A 1 189 ? -14.595 -8.639 -30.814 1.00 84.62 189 CYS A O 1
ATOM 1485 N N . GLY A 1 190 ? -12.366 -8.382 -30.782 1.00 83.94 190 GLY A N 1
ATOM 1486 C CA . GLY A 1 190 ? -12.110 -8.638 -32.201 1.00 83.94 190 GLY A CA 1
ATOM 1487 C C . GLY A 1 190 ? -11.939 -7.347 -33.008 1.00 83.94 190 GLY A C 1
ATOM 1488 O O . GLY A 1 190 ? -12.552 -6.324 -32.705 1.00 83.94 190 GLY A O 1
ATOM 1489 N N . ASP A 1 191 ? -11.109 -7.391 -34.054 1.00 81.75 191 ASP A N 1
ATOM 1490 C CA . ASP A 1 191 ? -10.809 -6.221 -34.896 1.00 81.75 191 ASP A CA 1
ATOM 1491 C C . ASP A 1 191 ? -12.056 -5.660 -35.600 1.00 81.75 191 ASP A C 1
ATOM 1493 O O . ASP A 1 191 ? -12.216 -4.442 -35.690 1.00 81.75 191 ASP A O 1
ATOM 1497 N N . ASP A 1 192 ? -12.960 -6.540 -36.037 1.00 80.75 192 ASP A N 1
ATOM 1498 C CA . ASP A 1 192 ? -14.184 -6.180 -36.766 1.00 80.75 192 ASP A CA 1
ATOM 1499 C C . ASP A 1 192 ? -15.277 -5.592 -35.858 1.00 80.75 192 ASP A C 1
ATOM 1501 O O . ASP A 1 192 ? -16.196 -4.928 -36.334 1.00 80.75 192 ASP A O 1
ATOM 1505 N N . ALA A 1 193 ? -15.170 -5.811 -34.544 1.00 80.25 193 ALA A N 1
ATOM 1506 C CA . ALA A 1 193 ? -16.135 -5.345 -33.552 1.00 80.25 193 ALA A CA 1
ATOM 1507 C C . ALA A 1 193 ? -15.897 -3.892 -33.116 1.00 80.25 193 ALA A C 1
ATOM 1509 O O . ALA A 1 193 ? -16.693 -3.346 -32.354 1.00 80.25 193 ALA A O 1
ATOM 1510 N N . VAL A 1 194 ? -14.790 -3.265 -33.534 1.00 83.69 194 VAL A N 1
ATOM 1511 C CA . VAL A 1 194 ? -14.357 -1.958 -33.023 1.00 83.69 194 VAL A CA 1
ATOM 1512 C C . VAL A 1 194 ? -14.244 -0.944 -34.151 1.00 83.69 194 VAL A C 1
ATOM 1514 O O . VAL A 1 194 ? -13.319 -0.984 -34.965 1.00 83.69 194 VAL A O 1
ATOM 1517 N N . THR A 1 195 ? -15.136 0.041 -34.139 1.00 81.00 195 THR A N 1
ATOM 1518 C CA . THR A 1 195 ? -15.168 1.125 -35.124 1.00 81.00 195 THR A CA 1
ATOM 1519 C C . THR A 1 195 ? -14.983 2.485 -34.449 1.00 81.00 195 THR A C 1
ATOM 1521 O O . THR A 1 195 ? -15.516 2.696 -33.356 1.00 81.00 195 THR A O 1
ATOM 1524 N N . PRO A 1 196 ? -14.262 3.434 -35.073 1.00 71.12 196 PRO A N 1
ATOM 1525 C CA . PRO A 1 196 ? -14.315 4.825 -34.634 1.00 71.12 196 PRO A CA 1
ATOM 1526 C C . PRO A 1 196 ? -15.759 5.323 -34.743 1.00 71.12 196 PRO A C 1
ATOM 1528 O O . PRO A 1 196 ? -16.456 4.984 -35.703 1.00 71.12 196 PRO A O 1
ATOM 1531 N N . ASP A 1 197 ? -16.226 6.066 -33.742 1.00 71.44 197 ASP A N 1
ATOM 1532 C CA . ASP A 1 197 ? -17.593 6.574 -33.758 1.00 71.44 197 ASP A CA 1
ATOM 1533 C C . ASP A 1 197 ? -17.751 7.613 -34.891 1.00 71.44 197 ASP A C 1
ATOM 1535 O O . ASP A 1 197 ? -16.950 8.548 -34.980 1.00 71.44 197 ASP A O 1
ATOM 1539 N N . PRO A 1 198 ? -18.742 7.458 -35.788 1.00 64.94 198 PRO A N 1
ATOM 1540 C CA . PRO A 1 198 ? -18.982 8.408 -36.871 1.00 64.94 198 PRO A CA 1
ATOM 1541 C C . PRO A 1 198 ? -19.473 9.786 -36.397 1.00 64.94 198 PRO A C 1
ATOM 1543 O O . PRO A 1 198 ? -19.396 10.737 -37.175 1.00 64.94 198 PRO A O 1
ATOM 1546 N N . GLU A 1 199 ? -19.996 9.910 -35.171 1.00 67.06 199 GLU A N 1
ATOM 1547 C CA . GLU A 1 199 ? -20.516 11.174 -34.626 1.00 67.06 199 GLU A CA 1
ATOM 1548 C C . GLU A 1 199 ? -19.476 11.948 -33.802 1.00 67.06 199 GLU A C 1
ATOM 1550 O O . GLU A 1 199 ? -19.519 13.180 -33.759 1.00 67.06 199 GLU A O 1
ATOM 1555 N N . ASP A 1 200 ? -18.527 11.246 -33.178 1.00 73.31 200 ASP A N 1
ATOM 1556 C CA . ASP A 1 200 ? -17.486 11.836 -32.337 1.00 73.31 200 ASP A CA 1
ATOM 1557 C C . ASP A 1 200 ? -16.163 11.070 -32.486 1.00 73.31 200 ASP A C 1
ATOM 1559 O O . ASP A 1 200 ? -15.973 9.999 -31.907 1.00 73.31 200 ASP A O 1
ATOM 1563 N N . GLU A 1 201 ? -15.202 11.667 -33.202 1.00 66.50 201 GLU A N 1
ATOM 1564 C CA . GLU A 1 201 ? -13.851 11.114 -33.405 1.00 66.50 201 GLU A CA 1
ATOM 1565 C C . GLU A 1 201 ? -13.098 10.836 -32.088 1.00 66.50 201 GLU A C 1
ATOM 1567 O O . GLU A 1 201 ? -12.085 10.134 -32.080 1.00 66.50 201 GLU A O 1
ATOM 1572 N N . THR A 1 202 ? -13.577 11.371 -30.960 1.00 71.62 202 THR A N 1
ATOM 1573 C CA . THR A 1 202 ? -13.025 11.128 -29.625 1.00 71.62 202 THR A CA 1
ATOM 1574 C C . THR A 1 202 ? -13.675 9.950 -28.900 1.00 71.62 202 THR A C 1
ATOM 1576 O O . THR A 1 202 ? -13.405 9.732 -27.717 1.00 71.62 202 THR A O 1
ATOM 1579 N N . THR A 1 203 ? -14.504 9.152 -29.573 1.00 80.69 203 THR A N 1
ATOM 1580 C CA . THR A 1 203 ? -15.149 7.975 -28.983 1.00 80.69 203 THR A CA 1
ATOM 1581 C C . THR A 1 203 ? -14.958 6.720 -29.831 1.00 80.69 203 THR A C 1
ATOM 1583 O O . THR A 1 203 ? -14.790 6.755 -31.050 1.00 80.69 203 THR A O 1
ATOM 1586 N N . ILE A 1 204 ? -14.909 5.580 -29.144 1.00 82.69 204 ILE A N 1
ATOM 1587 C CA . ILE A 1 204 ? -14.727 4.257 -29.735 1.00 82.69 204 ILE A CA 1
ATOM 1588 C C . ILE A 1 204 ? -16.043 3.505 -29.572 1.00 82.69 204 ILE A C 1
ATOM 1590 O O . ILE A 1 204 ? -16.511 3.315 -28.445 1.00 82.69 204 ILE A O 1
ATOM 1594 N N . ARG A 1 205 ? -16.616 3.054 -30.688 1.00 84.25 205 ARG A N 1
ATOM 1595 C CA . ARG A 1 205 ? -17.827 2.237 -30.715 1.00 84.25 205 ARG A CA 1
ATOM 1596 C C . ARG A 1 205 ? -17.448 0.764 -30.824 1.00 84.25 205 ARG A C 1
ATOM 1598 O O . ARG A 1 205 ? -16.637 0.384 -31.667 1.00 84.25 205 ARG A O 1
ATOM 1605 N N . VAL A 1 206 ? -18.025 -0.051 -29.950 1.00 86.38 206 VAL A N 1
ATOM 1606 C CA . VAL A 1 206 ? -17.792 -1.495 -29.867 1.00 86.38 206 VAL A CA 1
ATOM 1607 C C . VAL A 1 206 ? -19.118 -2.213 -30.057 1.00 86.38 206 VAL A C 1
ATOM 1609 O O . VAL A 1 206 ? -20.066 -1.941 -29.322 1.00 86.38 206 VAL A O 1
ATOM 1612 N N . GLU A 1 207 ? -19.190 -3.121 -31.021 1.00 86.81 207 GLU A N 1
ATOM 1613 C CA . GLU A 1 207 ? -20.378 -3.918 -31.314 1.00 86.81 207 GLU A CA 1
ATOM 1614 C C . GLU A 1 207 ? -20.046 -5.409 -31.233 1.00 86.81 207 GLU A C 1
ATOM 1616 O O . GLU A 1 207 ? -19.282 -5.935 -32.037 1.00 86.81 207 GLU A O 1
ATOM 1621 N N . VAL A 1 208 ? -20.603 -6.089 -30.230 1.00 84.81 208 VAL A N 1
ATOM 1622 C CA . VAL A 1 208 ? -20.393 -7.525 -29.991 1.00 84.81 208 VAL A CA 1
ATOM 1623 C C . VAL A 1 208 ? -21.755 -8.171 -29.781 1.00 84.81 208 VAL A C 1
ATOM 1625 O O . VAL A 1 208 ? -22.505 -7.734 -28.911 1.00 84.81 208 VAL A O 1
ATOM 1628 N N . ASP A 1 209 ? -22.080 -9.204 -30.559 1.00 79.50 209 ASP A N 1
ATOM 1629 C CA . ASP A 1 209 ? -23.335 -9.965 -30.448 1.00 79.50 209 ASP A CA 1
ATOM 1630 C C . ASP A 1 209 ? -24.600 -9.073 -30.410 1.00 79.50 209 ASP A C 1
ATOM 1632 O O . ASP A 1 209 ? -25.417 -9.180 -29.494 1.00 79.50 209 ASP A O 1
ATOM 1636 N N . GLU A 1 210 ? -24.739 -8.155 -31.379 1.00 79.38 210 GLU A N 1
ATOM 1637 C CA . GLU A 1 210 ? -25.844 -7.173 -31.506 1.00 79.38 210 GLU A CA 1
ATOM 1638 C C . GLU A 1 210 ? -25.937 -6.139 -30.363 1.00 79.38 210 GLU A C 1
ATOM 1640 O O . GLU A 1 210 ? -26.889 -5.359 -30.288 1.00 79.38 210 GLU A O 1
ATOM 1645 N N . LYS A 1 211 ? -24.944 -6.092 -29.465 1.00 84.88 211 LYS A N 1
ATOM 1646 C CA . LYS A 1 211 ? -24.879 -5.128 -28.361 1.00 84.88 211 LYS A CA 1
ATOM 1647 C C . LYS A 1 211 ? -23.854 -4.054 -28.658 1.00 84.88 211 LYS A C 1
ATOM 1649 O O . LYS A 1 211 ? -22.688 -4.345 -28.916 1.00 84.88 211 LYS A O 1
ATOM 1654 N N . THR A 1 212 ? -24.276 -2.803 -28.530 1.00 85.56 212 THR A N 1
ATOM 1655 C CA . THR A 1 212 ? -23.421 -1.639 -28.756 1.00 85.56 212 THR A CA 1
ATOM 1656 C C . THR A 1 212 ? -22.936 -1.035 -27.442 1.00 85.56 212 THR A C 1
ATOM 1658 O O . THR A 1 212 ? -23.713 -0.835 -26.503 1.00 85.56 212 THR A O 1
ATOM 1661 N N . ALA A 1 213 ? -21.654 -0.697 -27.390 1.00 85.75 213 ALA A N 1
ATOM 1662 C CA . ALA A 1 213 ? -21.029 0.068 -26.324 1.00 85.75 213 ALA A CA 1
ATOM 1663 C C . ALA A 1 213 ? -20.246 1.248 -26.909 1.00 85.75 213 ALA A C 1
ATOM 1665 O O . ALA A 1 213 ? -19.644 1.135 -27.975 1.00 85.75 213 ALA A O 1
ATOM 1666 N N . VAL A 1 214 ? -20.223 2.367 -26.191 1.00 85.94 214 VAL A N 1
ATOM 1667 C CA . VAL A 1 214 ? -19.460 3.566 -26.553 1.00 85.94 214 VAL A CA 1
ATOM 1668 C C . VAL A 1 214 ? -18.491 3.895 -25.424 1.00 85.94 214 VAL A C 1
ATOM 1670 O O . VAL A 1 214 ? -18.876 3.996 -24.256 1.00 85.94 214 VAL A O 1
ATOM 1673 N N . ILE A 1 215 ? -17.213 4.046 -25.764 1.00 84.19 215 ILE A N 1
ATOM 1674 C CA . ILE A 1 215 ? -16.123 4.326 -24.827 1.00 84.19 215 ILE A CA 1
ATOM 1675 C C . ILE A 1 215 ? -15.510 5.679 -25.184 1.00 84.19 215 ILE A C 1
ATOM 1677 O O . ILE A 1 215 ? -15.184 5.925 -26.342 1.00 84.19 215 ILE A O 1
ATOM 1681 N N . SER A 1 216 ? -15.299 6.553 -24.199 1.00 81.31 216 SER A N 1
ATOM 1682 C CA . SER A 1 216 ? -14.542 7.793 -24.424 1.00 81.31 216 SER A CA 1
ATOM 1683 C C . SER A 1 216 ? -13.065 7.504 -24.735 1.00 81.31 216 SER A C 1
ATOM 1685 O O . SER A 1 216 ? -12.496 6.562 -24.188 1.00 81.31 216 SER A O 1
ATOM 1687 N N . SER A 1 217 ? -12.399 8.329 -25.551 1.00 67.44 217 SER A N 1
ATOM 1688 C CA . SER A 1 217 ? -10.997 8.138 -25.987 1.00 67.44 217 SER A CA 1
ATOM 1689 C C . SER A 1 217 ? -9.998 7.948 -24.841 1.00 67.44 217 SER A C 1
ATOM 1691 O O . SER A 1 217 ? -8.977 7.282 -24.992 1.00 67.44 217 SER A O 1
ATOM 1693 N N . ARG A 1 218 ? -10.308 8.489 -23.658 1.00 68.38 218 ARG A N 1
ATOM 1694 C CA . ARG A 1 218 ? -9.501 8.358 -22.433 1.00 68.38 218 ARG A CA 1
ATOM 1695 C C . ARG A 1 218 ? -9.975 7.265 -21.475 1.00 68.38 218 ARG A C 1
ATOM 1697 O O . ARG A 1 218 ? -9.470 7.177 -20.360 1.00 68.38 218 ARG A O 1
ATOM 1704 N N . GLY A 1 219 ? -10.972 6.474 -21.860 1.00 70.69 219 GLY A N 1
ATOM 1705 C CA . GLY A 1 219 ? -11.499 5.381 -21.049 1.00 70.69 219 GLY A CA 1
ATOM 1706 C C . GLY A 1 219 ? -12.249 5.819 -19.784 1.00 70.69 219 GLY A C 1
ATOM 1707 O O . GLY A 1 219 ? -12.486 5.005 -18.891 1.00 70.69 219 GLY A O 1
ATOM 1708 N N . THR A 1 220 ? -12.615 7.099 -19.686 1.00 72.44 220 THR A N 1
ATOM 1709 C CA . THR A 1 220 ? -13.227 7.707 -18.492 1.00 72.44 220 THR A CA 1
ATOM 1710 C C . THR A 1 220 ? -14.700 7.356 -18.322 1.00 72.44 220 THR A C 1
ATOM 1712 O O . THR A 1 220 ? -15.208 7.365 -17.201 1.00 72.44 220 THR A O 1
ATOM 1715 N N . LYS A 1 221 ? -15.397 7.047 -19.419 1.00 80.75 221 LYS A N 1
ATOM 1716 C CA . LYS A 1 221 ? -16.807 6.664 -19.412 1.00 80.75 221 LYS A CA 1
ATOM 1717 C C . LYS A 1 221 ? -17.035 5.552 -20.431 1.00 80.75 221 LYS A C 1
ATOM 1719 O O . LYS A 1 221 ? -16.566 5.640 -21.561 1.00 80.75 221 LYS A O 1
ATOM 1724 N N . VAL A 1 222 ? -17.764 4.528 -19.997 1.00 84.50 222 VAL A N 1
ATOM 1725 C CA . VAL A 1 222 ? -18.253 3.426 -20.830 1.00 84.50 222 VAL A CA 1
ATOM 1726 C C . VAL A 1 222 ? -19.772 3.452 -20.749 1.00 84.50 222 VAL A C 1
ATOM 1728 O O . VAL A 1 222 ? -20.328 3.276 -19.659 1.00 84.50 222 VAL A O 1
ATOM 1731 N N . ASP A 1 223 ? -20.419 3.705 -21.880 1.00 83.12 223 ASP A N 1
ATOM 1732 C CA . ASP A 1 223 ? -21.870 3.670 -22.027 1.00 83.12 223 ASP A CA 1
ATOM 1733 C C . ASP A 1 223 ? -22.268 2.387 -22.756 1.00 83.12 223 ASP A C 1
ATOM 1735 O O . ASP A 1 223 ? -21.785 2.115 -23.853 1.00 83.12 223 ASP A O 1
ATOM 1739 N N . CYS A 1 224 ? -23.065 1.543 -22.110 1.00 85.62 224 CYS A N 1
ATOM 1740 C CA . CYS A 1 224 ? -23.489 0.259 -22.657 1.00 85.62 224 CYS A CA 1
ATOM 1741 C C . CYS A 1 224 ? -24.709 -0.250 -21.887 1.00 85.62 224 CYS A C 1
ATOM 1743 O O . CYS A 1 224 ? -24.741 -0.188 -20.652 1.00 85.62 224 CYS A O 1
ATOM 1745 N N . GLU A 1 225 ? -25.691 -0.774 -22.620 1.00 82.94 225 GLU A N 1
ATOM 1746 C CA . GLU A 1 225 ? -26.907 -1.360 -22.048 1.00 82.94 225 GLU A CA 1
ATOM 1747 C C . GLU A 1 225 ? -26.651 -2.735 -21.413 1.00 82.94 225 GLU A C 1
ATOM 1749 O O . GLU A 1 225 ? -27.338 -3.118 -20.464 1.00 82.94 225 GLU A O 1
ATOM 1754 N N . ASP A 1 226 ? -25.632 -3.462 -21.881 1.00 87.75 226 ASP A N 1
ATOM 1755 C CA . ASP A 1 226 ? -25.285 -4.783 -21.366 1.00 87.75 226 ASP A CA 1
ATOM 1756 C C . ASP A 1 226 ? -24.349 -4.708 -20.139 1.00 87.75 226 ASP A C 1
ATOM 1758 O O . ASP A 1 226 ? -23.239 -4.171 -20.228 1.00 87.75 226 ASP A O 1
ATOM 1762 N N . PRO A 1 227 ? -24.737 -5.282 -18.983 1.00 86.88 227 PRO A N 1
ATOM 1763 C CA . PRO A 1 227 ? -23.937 -5.205 -17.762 1.00 86.88 227 PRO A CA 1
ATOM 1764 C C . PRO A 1 227 ? -22.575 -5.908 -17.839 1.00 86.88 227 PRO A C 1
ATOM 1766 O O . PRO A 1 227 ? -21.627 -5.460 -17.189 1.00 86.88 227 PRO A O 1
ATOM 1769 N N . LEU A 1 228 ? -22.463 -7.007 -18.595 1.00 85.75 228 LEU A N 1
ATOM 1770 C CA . LEU A 1 228 ? -21.231 -7.796 -18.687 1.00 85.75 228 LEU A CA 1
ATOM 1771 C C . LEU A 1 228 ? -20.212 -7.088 -19.579 1.00 85.75 228 LEU A C 1
ATOM 1773 O O . LEU A 1 228 ? -19.061 -6.910 -19.172 1.00 85.75 228 LEU A O 1
ATOM 1777 N N . LEU A 1 229 ? -20.656 -6.618 -20.747 1.00 84.94 229 LEU A N 1
ATOM 1778 C CA . LEU A 1 229 ? -19.838 -5.842 -21.674 1.00 84.94 229 LEU A CA 1
ATOM 1779 C C . LEU A 1 229 ? -19.394 -4.523 -21.032 1.00 84.94 229 LEU A C 1
ATOM 1781 O O . LEU A 1 229 ? -18.213 -4.177 -21.075 1.00 84.94 229 LEU A O 1
ATOM 1785 N N . ARG A 1 230 ? -20.299 -3.836 -20.322 1.00 87.75 230 ARG A N 1
ATOM 1786 C CA . ARG A 1 230 ? -19.962 -2.632 -19.553 1.00 87.75 230 ARG A CA 1
ATOM 1787 C C . ARG A 1 230 ? -18.886 -2.900 -18.503 1.00 87.75 230 ARG A C 1
ATOM 1789 O O . ARG A 1 230 ? -17.932 -2.129 -18.399 1.00 87.75 230 ARG A O 1
ATOM 1796 N N . HIS A 1 231 ? -19.021 -3.971 -17.719 1.00 87.25 231 HIS A N 1
ATOM 1797 C CA . HIS A 1 231 ? -18.034 -4.320 -16.696 1.00 87.25 231 HIS A CA 1
ATOM 1798 C C . HIS A 1 231 ? -16.665 -4.624 -17.319 1.00 87.25 231 HIS A C 1
ATOM 1800 O O . HIS A 1 231 ? -15.650 -4.092 -16.863 1.00 87.25 231 HIS A O 1
ATOM 1806 N N . LEU A 1 232 ? -16.631 -5.428 -18.383 1.00 87.06 232 LEU A N 1
ATOM 1807 C CA . LEU A 1 232 ? -15.410 -5.776 -19.110 1.00 87.06 232 LEU A CA 1
ATOM 1808 C C . LEU A 1 232 ? -14.696 -4.526 -19.639 1.00 87.06 232 LEU A C 1
ATOM 1810 O O . LEU A 1 232 ? -13.535 -4.292 -19.298 1.00 87.06 232 LEU A O 1
ATOM 1814 N N . LEU A 1 233 ? -15.407 -3.678 -20.383 1.00 86.62 233 LEU A N 1
ATOM 1815 C CA . LEU A 1 233 ? -14.838 -2.469 -20.978 1.00 86.62 233 LEU A CA 1
ATOM 1816 C C . LEU A 1 233 ? -14.408 -1.458 -19.909 1.00 86.62 233 LEU A C 1
ATOM 1818 O O . LEU A 1 233 ? -13.326 -0.888 -20.015 1.00 86.62 233 LEU A O 1
ATOM 1822 N N . SER A 1 234 ? -15.185 -1.298 -18.831 1.00 86.69 234 SER A N 1
ATOM 1823 C CA . SER A 1 234 ? -14.808 -0.429 -17.703 1.00 86.69 234 SER A CA 1
ATOM 1824 C C . SER A 1 234 ? -13.577 -0.929 -16.942 1.00 86.69 234 SER A C 1
ATOM 1826 O O . SER A 1 234 ? -12.811 -0.136 -16.398 1.00 86.69 234 SER A O 1
ATOM 1828 N N . THR A 1 235 ? -13.347 -2.244 -16.921 1.00 84.88 235 THR A N 1
ATOM 1829 C CA . THR A 1 235 ? -12.154 -2.830 -16.305 1.00 84.88 235 THR A CA 1
ATOM 1830 C C . THR A 1 235 ? -10.919 -2.558 -17.156 1.00 84.88 235 THR A C 1
ATOM 1832 O O . THR A 1 235 ? -9.880 -2.181 -16.616 1.00 84.88 235 THR A O 1
ATOM 1835 N N . ILE A 1 236 ? -11.024 -2.722 -18.478 1.00 83.50 236 ILE A N 1
ATOM 1836 C CA . ILE A 1 236 ? -9.941 -2.417 -19.425 1.00 83.50 236 ILE A CA 1
ATOM 1837 C C . ILE A 1 236 ? -9.608 -0.924 -19.361 1.00 83.50 236 ILE A C 1
ATOM 1839 O O . ILE A 1 236 ? -8.453 -0.549 -19.152 1.00 83.50 236 ILE A O 1
ATOM 1843 N N . SER A 1 237 ? -10.633 -0.076 -19.450 1.00 82.50 237 SER A N 1
ATOM 1844 C CA . SER A 1 237 ? -10.485 1.375 -19.429 1.00 82.50 237 SER A CA 1
ATOM 1845 C C . SER A 1 237 ? -9.945 1.880 -18.087 1.00 82.50 237 SER A C 1
ATOM 1847 O O . SER A 1 237 ? -9.037 2.706 -18.058 1.00 82.50 237 SER A O 1
ATOM 1849 N N . GLY A 1 238 ? -10.420 1.324 -16.970 1.00 77.31 238 GLY A N 1
ATOM 1850 C CA . GLY A 1 238 ? -9.951 1.655 -15.627 1.00 77.31 238 GLY A CA 1
ATOM 1851 C C . GLY A 1 238 ? -8.520 1.195 -15.351 1.00 77.31 238 GLY A C 1
ATOM 1852 O O . GLY A 1 238 ? -7.786 1.890 -14.650 1.00 77.31 238 GLY A O 1
ATOM 1853 N N . LYS A 1 239 ? -8.093 0.055 -15.911 1.00 75.25 239 LYS A N 1
ATOM 1854 C CA . LYS A 1 239 ? -6.696 -0.391 -15.826 1.00 75.25 239 LYS A CA 1
ATOM 1855 C C . LYS A 1 239 ? -5.777 0.515 -16.628 1.00 75.25 239 LYS A C 1
ATOM 1857 O O . LYS A 1 239 ? -4.753 0.894 -16.085 1.00 75.25 239 LYS A O 1
ATOM 1862 N N . LEU A 1 240 ? -6.149 0.884 -17.855 1.00 73.81 240 LEU A N 1
ATOM 1863 C CA . LEU A 1 240 ? -5.368 1.778 -18.721 1.00 73.81 240 LEU A CA 1
ATOM 1864 C C . LEU A 1 240 ? -5.348 3.227 -18.216 1.00 73.81 240 LEU A C 1
ATOM 1866 O O . LEU A 1 240 ? -4.333 3.905 -18.326 1.00 73.81 240 LEU A O 1
ATOM 1870 N N . GLY A 1 241 ? -6.429 3.686 -17.586 1.00 64.56 241 GLY A N 1
ATOM 1871 C CA . GLY A 1 241 ? -6.499 5.014 -16.979 1.00 64.56 241 GLY A CA 1
ATOM 1872 C C . GLY A 1 241 ? -5.542 5.212 -15.799 1.00 64.56 241 GLY A C 1
ATOM 1873 O O . GLY A 1 241 ? -5.182 6.347 -15.506 1.00 64.56 241 GLY A O 1
ATOM 1874 N N . ARG A 1 242 ? -5.092 4.131 -15.140 1.00 59.75 242 ARG A N 1
ATOM 1875 C CA . ARG A 1 242 ? -4.085 4.198 -14.063 1.00 59.75 242 ARG A CA 1
ATOM 1876 C C . ARG A 1 242 ? -2.669 4.491 -14.558 1.00 59.75 242 ARG A C 1
ATOM 1878 O O . ARG A 1 242 ? -1.877 4.969 -13.766 1.00 59.75 242 ARG A O 1
ATOM 1885 N N . TRP A 1 243 ? -2.401 4.300 -15.850 1.00 55.88 243 TRP A N 1
ATOM 1886 C CA . TRP A 1 243 ? -1.126 4.641 -16.496 1.00 55.88 243 TRP A CA 1
ATOM 1887 C C . TRP A 1 243 ? -1.033 6.145 -16.817 1.00 55.88 243 TRP A C 1
ATOM 1889 O O . TRP A 1 243 ? -0.103 6.589 -17.486 1.00 55.88 243 TRP A O 1
ATOM 1899 N N . ILE A 1 244 ? -2.036 6.934 -16.401 1.00 47.84 244 ILE A N 1
ATOM 1900 C CA . ILE A 1 244 ? -2.067 8.393 -16.503 1.00 47.84 244 ILE A CA 1
ATOM 1901 C C . ILE A 1 244 ? -1.779 8.986 -15.119 1.00 47.84 244 ILE A C 1
ATOM 1903 O O . ILE A 1 244 ? -2.706 9.442 -14.448 1.00 47.84 244 ILE A O 1
ATOM 1907 N N . VAL A 1 245 ? -0.508 9.011 -14.713 1.00 38.62 245 VAL A N 1
ATOM 1908 C CA . VAL A 1 245 ? 0.065 10.053 -13.838 1.00 38.62 245 VAL A CA 1
ATOM 1909 C C . VAL A 1 245 ? 1.508 10.300 -14.251 1.00 38.62 245 VAL A C 1
ATOM 1911 O O . VAL A 1 245 ? 2.272 9.318 -14.323 1.00 38.62 245 VAL A O 1
#

Radius of gyration: 29.66 Å; chains: 1; bounding box: 79×48×84 Å

Foldseek 3Di:
DDDDDDDDDDVPDDDDDDDPDDQDEAEDDPQVVDDDDVPDDRDADWDDDPSYIYGYHPVCCVVVDVDDDDWDKDKDKDAAQADPLLLLLLLVVVPVQWDWPDADDDPDQPAFRTWTAHDVNQWIWGASNSVRMIMIMHTDDPVSVVVVVSSVVSRVCCRVPPDPPVPRDDPVNDDDLLVVLQVVLCVVQNVVQWDQDPVDNQWIWGAHPNWIWIAGSQRPDIDTPDPVVRVVSNVSSVVSNSNPD

InterPro domains:
  IPR021718 Pre-mRNA 3'-end-processing endonuclease polyadenylation factor C-term [PF11718] (41-236)
  IPR021718 Pre-mRNA 3'-end-processing endonuclease polyadenylation factor C-term [SM01098] (38-239)
  IPR050698 RNA Processing Metallo-Beta-Lactamase [PTHR11203] (4-218)

Organism: NCBI:txid53326

pLDDT: mean 85.85, std 9.69, range [38.62, 97.56]

Sequence (245 aa):
MLCLQIHNPRNTDTVRLQFQGVRKAKVVGSLAIKSNKIGDVVSGILIKRNFNYQIVDPKDLTVFTDLSSSRLSQRQSVYYSGSLPLLLYSLNQLNDDAVLTAELKPTDTTTPTHVFSVFGRAIQLQWCSLASICVLDWESNPVNDMYADAVLAAILHAQTNPIPEKYLPKPETYPRIEQALLTAVREVCGDDAVTPDPEDETTIRVEVDEKTAVISSRGTKVDCEDPLLRHLLSTISGKLGRWIV